Protein 6YP4 (pdb70)

InterPro domains:
  IPR023577 CYTH domain [PF01928] (2-189)
  IPR023577 CYTH domain [PS51707] (1-203)
  IPR023577 CYTH domain [SM01118] (1-203)
  IPR033469 CYTH-like domain superfamily [SSF55154] (1-190)

Solvent-accessible surface area: 10369 Å² total; per-residue (Å²): 143,53,34,25,0,20,0,49,2,52,30,91,74,4,33,101,106,0,34,75,25,0,67,105,72,92,82,84,68,69,60,2,72,2,35,6,3,5,4,86,90,18,59,1,48,82,57,137,6,12,2,28,1,18,12,33,53,97,48,74,71,1,16,0,0,3,53,10,110,81,138,59,74,121,0,12,6,58,6,74,63,14,78,74,111,31,73,29,113,57,0,71,85,0,37,76,83,23,58,123,1,3,72,55,8,85,190,17,111,0,1,80,97,0,22,103,106,37,64,11,52,79,92,0,45,52,4,61,49,43,31,31,17,106,1,51,32,14,9,6,126,23,65,126,42,27,58,0,48,2,0,47,0,42,13,89,80,23,47,9,22,10,0,11,2,84,11,127,84,25,122,104,2,20,43,64,0,23,36,27,0,134,135,99,54,7,73,34,72,82,7,70,36,34,26,51,45,17,32,126,71,38,130,56,35,113,46,78,87,218

Nearest PDB structures (foldseek):
  6yp4-assembly1_A-2  TM=1.005E+00  e=1.993E-42  Hippeastrum hybrid cultivar
  3v85-assembly1_A  TM=9.546E-01  e=6.186E-26  Arabidopsis thaliana
  5a66-assembly2_B  TM=9.479E-01  e=6.925E-26  Arabidopsis thaliana
  5a68-assembly1_A  TM=9.540E-01  e=1.176E-23  Arabidopsis thaliana
  8h92-assembly1_A  TM=9.508E-01  e=3.511E-21  Ziziphus jujuba

Sequence (210 aa):
MEEIEEIKLRLPSPSAHQLLSDALSPFHLKTHLQHNLFFDTAAGDLASVFSALRIRFYDANAKCVLSLKSRPKLSEGVSHVEEEDEEEEIDPQIGQEVTANPSKMGSLLEKSRIIWRRVVDEIGVADDGGEFVCLGGFRRNVRAVYRWVEGLILEELDETEYGFGTSYEIECETTEPERVKGLLEGFLKEKGIPYEYSGASKFAVFRSGKLLPLEHH

Structure (mmCIF, N/CA/C/O backbone):
data_6YP4
#
_entry.id   6YP4
#
_cell.length_a   59.808
_cell.length_b   59.808
_cell.length_c   146.982
_cell.angle_alpha   90.000
_cell.angle_beta   90.000
_cell.angle_gamma   90.000
#
_symmetry.space_group_name_H-M   'P 41 21 2'
#
loop_
_entity.id
_entity.type
_entity.pdbx_description
1 polymer 'Adenylate cyclase'
2 non-polymer 'PHOSPHOMETHYLPHOSPHONIC ACID GUANYLATE ESTER'
3 non-polymer 'MAGNESIUM ION'
4 non-polymer 'CHLORIDE ION'
5 non-polymer 1,2-ETHANEDIOL
6 water water
#
loop_
_atom_site.group_PDB
_atom_site.id
_atom_site.type_symbol
_atom_site.label_atom_id
_atom_site.label_alt_id
_atom_site.label_comp_id
_atom_site.label_asym_id
_atom_site.label_entity_id
_atom_site.label_seq_id
_atom_site.pdbx_PDB_ins_code
_atom_site.Cartn_x
_atom_site.Cartn_y
_atom_site.Cartn_z
_atom_site.occupancy
_atom_site.B_iso_or_equiv
_atom_site.auth_seq_id
_atom_site.auth_comp_id
_atom_site.auth_asym_id
_atom_site.auth_atom_id
_atom_site.pdbx_PDB_model_num
ATOM 1 N N . MET A 1 1 ? -6.85153 -10.14066 -31.81653 1.000 59.50253 1 MET A N 1
ATOM 2 C CA . MET A 1 1 ? -6.10003 -9.82457 -30.60582 1.000 61.70786 1 MET A CA 1
ATOM 3 C C . MET A 1 1 ? -5.38685 -8.49167 -30.77223 1.000 60.31047 1 MET A C 1
ATOM 4 O O . MET A 1 1 ? -4.67572 -8.28192 -31.75455 1.000 68.63937 1 MET A O 1
ATOM 9 N N A GLU A 1 2 ? -5.61512 -7.58224 -29.82298 0.506 48.85034 2 GLU A N 1
ATOM 10 N N B GLU A 1 2 ? -5.54422 -7.60292 -29.79640 0.494 49.26332 2 GLU A N 1
ATOM 11 C CA A GLU A 1 2 ? -5.03773 -6.24316 -29.84002 0.506 40.72462 2 GLU A CA 1
ATOM 12 C CA B GLU A 1 2 ? -5.01815 -6.24705 -29.87890 0.494 40.68956 2 GLU A CA 1
ATOM 13 C C A GLU A 1 2 ? -3.85115 -6.20687 -28.88171 0.506 45.51162 2 GLU A C 1
ATOM 14 C C B GLU A 1 2 ? -3.87965 -6.09317 -28.87794 0.494 45.24387 2 GLU A C 1
ATOM 15 O O A GLU A 1 2 ? -3.99926 -6.52386 -27.69636 0.506 46.87221 2 GLU A O 1
ATOM 16 O O B GLU A 1 2 ? -4.09018 -6.21897 -27.66667 0.494 46.54399 2 GLU A O 1
ATOM 27 N N . ILE A 1 3 ? -2.68077 -5.82619 -29.39188 1.000 47.32830 3 ILE A N 1
ATOM 28 C CA . ILE A 1 3 ? -1.44473 -5.80395 -28.61731 1.000 46.39237 3 ILE A CA 1
ATOM 29 C C . ILE A 1 3 ? -0.93486 -4.37159 -28.52270 1.000 49.31184 3 ILE A C 1
ATOM 30 O O . ILE A 1 3 ? -0.73982 -3.70453 -29.54743 1.000 38.11172 3 ILE A O 1
ATOM 35 N N . GLU A 1 4 ? -0.70453 -3.90453 -27.29166 1.000 39.76662 4 GLU A N 1
ATOM 36 C CA A GLU A 1 4 ? -0.22443 -2.55485 -27.03486 0.480 41.82784 4 GLU A CA 1
ATOM 37 C CA B GLU A 1 4 ? -0.19343 -2.56141 -27.06045 0.520 41.72179 4 GLU A CA 1
ATOM 38 C C . GLU A 1 4 ? 0.88678 -2.59081 -25.98808 1.000 48.60334 4 GLU A C 1
ATOM 39 O O . GLU A 1 4 ? 0.87658 -3.42604 -25.07301 1.000 37.13356 4 GLU A O 1
ATOM 50 N N . ILE A 1 5 ? 1.83786 -1.68555 -26.13098 1.000 44.40706 5 ILE A N 1
ATOM 51 C CA . ILE A 1 5 ? 2.79163 -1.36752 -25.07638 1.000 42.89746 5 ILE A CA 1
ATOM 52 C C . ILE A 1 5 ? 2.14464 -0.27844 -24.23208 1.000 37.66298 5 ILE A C 1
ATOM 53 O O . ILE A 1 5 ? 1.49265 0.61884 -24.77423 1.000 30.99367 5 ILE A O 1
ATOM 58 N N . LYS A 1 6 ? 2.27340 -0.35652 -22.90494 1.000 34.45440 6 LYS A N 1
ATOM 59 C CA . LYS A 1 6 ? 1.62296 0.62070 -22.03242 1.000 34.27728 6 LYS A CA 1
ATOM 60 C C . LYS A 1 6 ? 2.56551 0.97859 -20.89053 1.000 33.51475 6 LYS A C 1
ATOM 61 O O . LYS A 1 6 ? 2.83480 0.14491 -20.01843 1.000 37.30635 6 LYS A O 1
ATOM 67 N N . LEU A 1 7 ? 3.06110 2.21415 -20.89901 1.000 32.77335 7 LEU A N 1
ATOM 68 C CA . LEU A 1 7 ? 3.97509 2.72722 -19.88309 1.000 38.32000 7 LEU A CA 1
ATOM 69 C C . LEU A 1 7 ? 3.31676 3.88851 -19.14981 1.000 39.25197 7 LEU A C 1
ATOM 70 O O . LEU A 1 7 ? 2.61400 4.69480 -19.76019 1.000 32.72826 7 LEU A O 1
ATOM 75 N N . ARG A 1 8 ? 3.54458 3.98894 -17.84497 1.000 35.92777 8 ARG A N 1
ATOM 76 C CA . ARG A 1 8 ? 2.94468 5.05581 -17.05320 1.000 32.81658 8 ARG A CA 1
ATOM 77 C C . ARG A 1 8 ? 3.99826 6.10782 -16.71898 1.000 31.29669 8 ARG A C 1
ATOM 78 O O . ARG A 1 8 ? 5.11305 5.76475 -16.32440 1.000 37.32123 8 ARG A O 1
ATOM 86 N N . LEU A 1 9 ? 3.64229 7.40751 -16.88935 1.000 33.87883 9 LEU A N 1
ATOM 87 C CA . LEU A 1 9 ? 4.51662 8.47601 -16.41552 1.000 39.36669 9 LEU A CA 1
ATOM 88 C C . LEU A 1 9 ? 4.11139 8.91458 -15.00240 1.000 34.16640 9 LEU A C 1
ATOM 89 O O . LEU A 1 9 ? 2.91380 8.97268 -14.68633 1.000 37.42873 9 LEU A O 1
ATOM 94 N N . PRO A 1 10 ? 5.08474 9.28136 -14.15735 1.000 30.93599 10 PRO A N 1
ATOM 95 C CA . PRO A 1 10 ? 4.76715 9.57251 -12.73760 1.000 31.30557 10 PRO A CA 1
ATOM 96 C C . PRO A 1 10 ? 4.12622 10.92623 -12.45770 1.000 32.74575 10 PRO A C 1
ATOM 97 O O . PRO A 1 10 ? 3.55616 11.09488 -11.37128 1.000 33.45353 10 PRO A O 1
ATOM 101 N N . SER A 1 11 ? 4.22249 11.91746 -13.33313 1.000 27.80933 11 SER A N 1
ATOM 102 C CA . SER A 1 11 ? 4.03975 13.27995 -12.85852 1.000 27.44189 11 SER A CA 1
ATOM 103 C C . SER A 1 11 ? 3.68514 14.17924 -14.02058 1.000 31.19780 11 SER A C 1
ATOM 104 O O . SER A 1 11 ? 3.97151 13.84520 -15.18092 1.000 30.61692 11 SER A O 1
ATOM 107 N N . PRO A 1 12 ? 3.09554 15.34374 -13.75002 1.000 33.62016 12 PRO A N 1
ATOM 108 C CA . PRO A 1 12 ? 2.93572 16.36923 -14.79403 1.000 33.28745 12 PRO A CA 1
ATOM 109 C C . PRO A 1 12 ? 4.23666 16.76083 -15.47087 1.000 31.49103 12 PRO A C 1
ATOM 110 O O . PRO A 1 12 ? 4.26493 16.95170 -16.68997 1.000 29.52464 12 PRO A O 1
ATOM 114 N N . SER A 1 13 ? 5.31441 16.91149 -14.70855 1.000 29.53135 13 SER A N 1
ATOM 115 C CA . SER A 1 13 ? 6.57031 17.34920 -15.30184 1.000 28.34576 13 SER A CA 1
ATOM 116 C C . SER A 1 13 ? 7.09731 16.31373 -16.28051 1.000 33.96059 13 SER A C 1
ATOM 117 O O . SER A 1 13 ? 7.58730 16.66908 -17.36318 1.000 30.34032 13 SER A O 1
ATOM 120 N N . ALA A 1 14 ? 6.96259 15.02312 -15.95736 1.000 32.37621 14 ALA A N 1
ATOM 121 C CA . ALA A 1 14 ? 7.40242 14.01837 -16.92360 1.000 32.43187 14 ALA A CA 1
ATOM 122 C C . ALA A 1 14 ? 6.55799 14.08539 -18.18389 1.000 36.09133 14 ALA A C 1
ATOM 123 O O . ALA A 1 14 ? 7.09017 13.99486 -19.29321 1.000 35.58782 14 ALA A O 1
ATOM 125 N N . HIS A 1 15 ? 5.24132 14.27691 -18.03192 1.000 34.27937 15 HIS A N 1
ATOM 126 C CA . HIS A 1 15 ? 4.35393 14.38121 -19.19059 1.000 32.76549 15 HIS A CA 1
ATOM 127 C C . HIS A 1 15 ? 4.70843 15.59099 -20.05146 1.000 30.71761 15 HIS A C 1
ATOM 128 O O . HIS A 1 15 ? 4.73396 15.50463 -21.28901 1.000 31.29939 15 HIS A O 1
ATOM 135 N N . GLN A 1 16 ? 4.96739 16.73053 -19.40893 1.000 25.68899 16 GLN A N 1
ATOM 136 C CA . GLN A 1 16 ? 5.41130 17.92503 -20.11771 1.000 30.21127 16 GLN A CA 1
ATOM 137 C C . GLN A 1 16 ? 6.66791 17.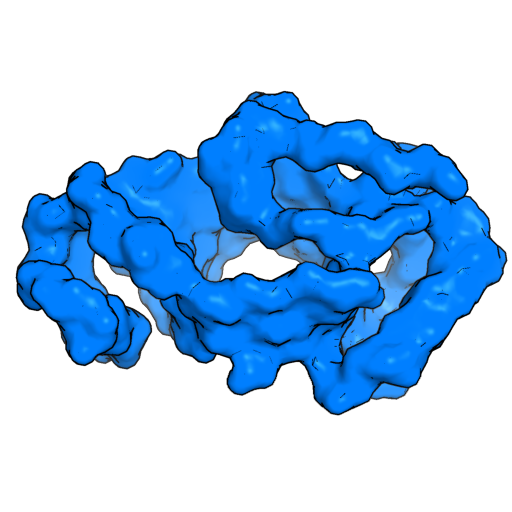65457 -20.93808 1.000 33.51695 16 GLN A C 1
ATOM 138 O O . GLN A 1 16 ? 6.70527 17.92977 -22.14277 1.000 31.50073 16 GLN A O 1
ATOM 144 N N . LEU A 1 17 ? 7.71957 17.12383 -20.30327 1.000 28.50348 17 LEU A N 1
ATOM 145 C CA . LEU A 1 17 ? 8.98532 16.97764 -21.01911 1.000 29.18742 17 LEU A CA 1
ATOM 146 C C . LEU A 1 17 ? 8.88823 15.91833 -22.12617 1.000 34.12358 17 LEU A C 1
ATOM 147 O O . LEU A 1 17 ? 9.46556 16.08999 -23.20538 1.000 33.28904 17 LEU A O 1
ATOM 152 N N . LEU A 1 18 ? 8.12463 14.83761 -21.91714 1.000 29.60928 18 LEU A N 1
ATOM 153 C CA . LEU A 1 18 ? 7.92916 13.89123 -23.02461 1.000 30.37827 18 LEU A CA 1
ATOM 154 C C . LEU A 1 18 ? 7.13182 14.52242 -24.16374 1.000 30.33196 18 LEU A C 1
ATOM 155 O O . LEU A 1 18 ? 7.42858 14.28968 -25.35052 1.000 29.18982 18 LEU A O 1
ATOM 160 N N . SER A 1 19 ? 6.11286 15.31677 -23.81822 1.000 27.47460 19 SER A N 1
ATOM 161 C CA . SER A 1 19 ? 5.31884 16.01059 -24.82432 1.000 28.03336 19 SER A CA 1
ATOM 162 C C . SER A 1 19 ? 6.20511 16.88329 -25.70906 1.000 30.41253 19 SER A C 1
ATOM 163 O O . SER A 1 19 ? 6.08298 16.86652 -26.94401 1.000 27.41356 19 SER A O 1
ATOM 166 N N . ASP A 1 20 ? 7.13138 17.62731 -25.08642 1.000 28.47106 20 ASP A N 1
ATOM 167 C CA . ASP A 1 20 ? 8.08927 18.45063 -25.82205 1.000 31.13351 20 ASP A CA 1
ATOM 168 C C . ASP A 1 20 ? 9.01822 17.59713 -26.66620 1.000 40.02769 20 ASP A C 1
ATOM 169 O O . ASP A 1 20 ? 9.34999 17.96979 -27.79689 1.000 32.46497 20 ASP A O 1
ATOM 174 N N . ALA A 1 21 ? 9.47849 16.46144 -26.12011 1.000 32.47249 21 ALA A N 1
ATOM 175 C CA . ALA A 1 21 ? 10.39487 15.60012 -26.86778 1.000 35.47580 21 ALA A CA 1
ATOM 176 C C . ALA A 1 21 ? 9.75428 15.02904 -28.12658 1.000 29.81368 21 ALA A C 1
ATOM 177 O O . ALA A 1 21 ? 10.45398 14.80412 -29.11966 1.000 34.30337 21 ALA A O 1
ATOM 179 N N . LEU A 1 22 ? 8.43608 14.80197 -28.11991 1.000 31.88692 22 LEU A N 1
ATOM 180 C CA . LEU A 1 22 ? 7.74800 14.19644 -29.25568 1.000 36.01501 22 LEU A CA 1
ATOM 181 C C . LEU A 1 22 ? 7.10220 15.20537 -30.19449 1.000 37.05611 22 LEU A C 1
ATOM 182 O O . LEU A 1 22 ? 6.59805 14.79733 -31.25184 1.000 27.68178 22 LEU A O 1
ATOM 187 N N . SER A 1 23 ? 7.11522 16.50600 -29.85147 1.000 34.24279 23 SER A N 1
ATOM 188 C CA . SER A 1 23 ? 6.43666 17.54537 -30.63203 1.000 30.40364 23 SER A CA 1
ATOM 189 C C . SER A 1 23 ? 6.81785 17.56220 -32.11586 1.000 30.20855 23 SER A C 1
ATOM 190 O O . SER A 1 23 ? 5.97293 17.93486 -32.93970 1.000 33.65666 23 SER A O 1
ATOM 193 N N . PRO A 1 24 ? 8.05013 17.21044 -32.51607 1.000 27.02228 24 PRO A N 1
ATOM 194 C CA . PRO A 1 24 ? 8.31978 17.09019 -33.96118 1.000 27.64947 24 PRO A CA 1
ATOM 195 C C . PRO A 1 24 ? 7.52845 15.99587 -34.64397 1.000 41.40960 24 PRO A C 1
ATOM 196 O O . PRO A 1 24 ? 7.51257 15.95894 -35.88610 1.000 39.40604 24 PRO A O 1
ATOM 200 N N . PHE A 1 25 ? 6.85266 15.12205 -33.89667 1.000 28.64570 25 PHE A N 1
ATOM 201 C CA . PHE A 1 25 ? 6.12749 14.00870 -34.49634 1.000 33.79377 25 PHE A CA 1
ATOM 202 C C . PHE A 1 25 ? 4.62078 14.14331 -34.35361 1.000 35.01313 25 PHE A C 1
ATOM 203 O O . PHE A 1 25 ? 3.88436 13.21254 -34.70832 1.000 31.51426 25 PHE A O 1
ATOM 211 N N . HIS A 1 26 ? 4.14659 15.30032 -33.90677 1.000 32.33513 26 HIS A N 1
ATOM 212 C CA . HIS A 1 26 ? 2.75715 15.44969 -33.51542 1.000 29.73220 26 HIS A CA 1
ATOM 213 C C . HIS A 1 26 ? 1.82632 15.36651 -34.72034 1.000 30.87054 26 HIS A C 1
ATOM 214 O O . HIS A 1 26 ? 2.01930 16.06443 -35.72456 1.000 28.56948 26 HIS A O 1
ATOM 221 N N . LEU A 1 27 ? 0.79682 14.53589 -34.59776 1.000 25.48108 27 LEU A N 1
ATOM 222 C CA . LEU A 1 27 ? -0.23846 14.37821 -35.60977 1.000 26.89196 27 LEU A CA 1
ATOM 223 C C . LEU A 1 27 ? -1.55827 15.02509 -35.22324 1.000 27.06164 27 LEU A C 1
ATOM 224 O O . LEU A 1 27 ? -2.17562 15.68837 -36.05331 1.000 29.10859 27 LEU A O 1
ATOM 229 N N . LYS A 1 28 ? -2.02570 14.85422 -33.98392 1.000 22.88879 28 LYS A N 1
ATOM 230 C CA . LYS A 1 28 ? -3.30391 15.42666 -33.58606 1.000 17.49326 28 LYS A CA 1
ATOM 231 C C . LYS A 1 28 ? -3.44175 15.30995 -32.07053 1.000 17.70326 28 LYS A C 1
ATOM 232 O O . LYS A 1 28 ? -2.77835 14.48799 -31.43783 1.000 19.21507 28 LYS A O 1
ATOM 238 N N . THR A 1 29 ? -4.32528 16.13066 -31.50598 1.000 15.78063 29 THR A N 1
ATOM 239 C CA . THR A 1 29 ? -4.69955 16.03898 -30.09165 1.000 18.03090 29 THR A CA 1
ATOM 240 C C . THR A 1 29 ? -6.20994 16.21441 -30.00071 1.000 21.51363 29 THR A C 1
ATOM 241 O O . THR A 1 29 ? -6.75152 17.15632 -30.58457 1.000 25.05603 29 THR A O 1
ATOM 245 N N . HIS A 1 30 ? -6.88445 15.30992 -29.27883 1.000 21.27804 30 HIS A N 1
ATOM 246 C CA . HIS A 1 30 ? -8.32923 15.35735 -29.12937 1.000 24.03080 30 HIS A CA 1
ATOM 247 C C . HIS A 1 30 ? -8.75245 15.01765 -27.70282 1.000 16.13314 30 HIS A C 1
ATOM 248 O O . HIS A 1 30 ? -8.06101 14.29735 -26.98068 1.000 23.91522 30 HIS A O 1
ATOM 255 N N . LEU A 1 31 ? -9.94086 15.50770 -27.35824 1.000 24.18659 31 LEU A N 1
ATOM 256 C CA . LEU A 1 31 ? -10.60387 15.28187 -26.07937 1.000 32.13054 31 LEU A CA 1
ATOM 257 C C . LEU A 1 31 ? -11.58392 14.11697 -26.20038 1.000 27.90351 31 LEU A C 1
ATOM 258 O O . LEU A 1 31 ? -12.37474 14.06506 -27.14489 1.000 22.58793 31 LEU A O 1
ATOM 263 N N . GLN A 1 32 ? -11.51199 13.17302 -25.26260 1.000 24.61112 32 GLN A N 1
ATOM 264 C CA . GLN A 1 32 ? -12.40465 12.01696 -25.21373 1.000 17.96515 32 GLN A CA 1
ATOM 265 C C . GLN A 1 32 ? -13.17583 12.02016 -23.90214 1.000 27.20306 32 GLN A C 1
ATOM 266 O O . GLN A 1 32 ? -12.60184 12.29849 -22.84228 1.000 29.25794 32 GLN A O 1
ATOM 272 N N . HIS A 1 33 ? -14.47260 11.70861 -23.96659 1.000 21.03757 33 HIS A N 1
ATOM 273 C CA . HIS A 1 33 ? -15.24416 11.31835 -22.78357 1.000 22.82799 33 HIS A CA 1
ATOM 274 C C . HIS A 1 33 ? -15.68004 9.87132 -22.95365 1.000 27.45749 33 HIS A C 1
ATOM 275 O O . HIS A 1 33 ? -16.36555 9.53380 -23.92800 1.000 26.49121 33 HIS A O 1
ATOM 282 N N . ASN A 1 34 ? -15.25553 9.01332 -22.02466 1.000 18.45493 34 ASN A N 1
ATOM 283 C CA . ASN A 1 34 ? -15.52368 7.58404 -22.07089 1.000 20.84718 34 ASN A CA 1
ATOM 284 C C . ASN A 1 34 ? -16.65030 7.24961 -21.09926 1.000 33.24407 34 ASN A C 1
ATOM 285 O O . ASN A 1 34 ? -16.53021 7.52425 -19.90245 1.000 25.98612 34 ASN A O 1
ATOM 290 N N . LEU A 1 35 ? -17.73071 6.64834 -21.59511 1.000 27.24167 35 LEU A N 1
ATOM 291 C CA . LEU A 1 35 ? -18.80585 6.17528 -20.72930 1.000 31.02997 35 LEU A CA 1
ATOM 292 C C . LEU A 1 35 ? -18.97867 4.66478 -20.85352 1.000 32.52792 35 LEU A C 1
ATOM 293 O O . LEU A 1 35 ? -18.73983 4.08224 -21.91555 1.000 24.22775 35 LEU A O 1
ATOM 298 N N . PHE A 1 36 ? -19.41479 4.02816 -19.76256 1.000 27.00628 36 PHE A N 1
ATOM 299 C CA . PHE A 1 36 ? -19.46748 2.57227 -19.68540 1.000 23.78796 36 PHE A CA 1
ATOM 300 C C . PHE A 1 36 ? -20.83602 2.09042 -19.21394 1.000 36.23850 36 PHE A C 1
ATOM 301 O O . PHE A 1 36 ? -21.55689 2.79356 -18.49325 1.000 36.27573 36 PHE A O 1
ATOM 309 N N . PHE A 1 37 ? -21.17590 0.86553 -19.62421 1.000 26.07136 37 PHE A N 1
ATOM 310 C CA . PHE A 1 37 ? -22.51474 0.30904 -19.46416 1.000 29.42904 37 PHE A CA 1
ATOM 311 C C . PHE A 1 37 ? -22.42736 -1.17340 -19.13688 1.000 38.58775 37 PHE A C 1
ATOM 312 O O . PHE A 1 37 ? -21.47540 -1.85179 -19.53338 1.000 44.30932 37 PHE A O 1
ATOM 320 N N . ASP A 1 38 ? -23.43278 -1.67072 -18.41096 1.000 40.45054 38 ASP A N 1
ATOM 321 C CA . ASP A 1 38 ? -23.50656 -3.06529 -17.98799 1.000 32.83618 38 ASP A CA 1
ATOM 322 C C . ASP A 1 38 ? -24.92556 -3.30678 -17.48895 1.000 39.08637 38 ASP A C 1
ATOM 323 O O . ASP A 1 38 ? -25.71575 -2.36999 -17.34689 1.000 39.84736 38 ASP A O 1
ATOM 328 N N . THR A 1 39 ? -25.25000 -4.57493 -17.24073 1.000 42.78765 39 THR A N 1
ATOM 329 C CA . THR A 1 39 ? -26.49714 -4.88885 -16.55797 1.000 42.39376 39 THR A CA 1
ATOM 330 C C . THR A 1 39 ? -26.42387 -4.43894 -15.10264 1.000 52.26616 39 THR A C 1
ATOM 331 O O . THR A 1 39 ? -25.34391 -4.22820 -14.53795 1.000 47.50137 39 THR A O 1
ATOM 335 N N . ALA A 1 40 ? -27.59986 -4.30612 -14.48975 1.000 54.70046 40 ALA A N 1
ATOM 336 C CA . ALA A 1 40 ? -27.65310 -3.97444 -13.07299 1.000 55.47620 40 ALA A CA 1
ATOM 337 C C . ALA A 1 40 ? -26.90421 -5.00977 -12.24072 1.000 52.67895 40 ALA A C 1
ATOM 338 O O . ALA A 1 40 ? -26.20089 -4.65845 -11.28659 1.000 54.00620 40 ALA A O 1
ATOM 340 N N . ALA A 1 41 ? -27.01232 -6.28729 -12.61356 1.000 56.28937 41 ALA A N 1
ATOM 341 C CA . ALA A 1 41 ? -26.33394 -7.38072 -11.92471 1.000 52.88960 41 ALA A CA 1
ATOM 342 C C . ALA A 1 41 ? -24.87384 -7.54297 -12.33228 1.000 52.58414 41 ALA A C 1
ATOM 343 O O . ALA A 1 41 ? -24.19222 -8.42195 -11.79339 1.000 46.20565 41 ALA A O 1
ATOM 345 N N . GLY A 1 42 ? -24.38414 -6.74029 -13.27204 1.000 60.22129 42 GLY A N 1
ATOM 346 C CA . GLY A 1 42 ? -22.98712 -6.80651 -13.67276 1.000 55.23079 42 GLY A CA 1
ATOM 347 C C . GLY A 1 42 ? -22.61097 -8.03575 -14.47501 1.000 52.17173 42 GLY A C 1
ATOM 348 O O . GLY A 1 42 ? -21.53729 -8.60755 -14.25063 1.000 52.46744 42 GLY A O 1
ATOM 349 N N . ASP A 1 43 ? -23.45691 -8.44608 -15.42613 1.000 48.31720 43 ASP A N 1
ATOM 350 C CA . ASP A 1 43 ? -23.18118 -9.67607 -16.16102 1.000 49.85800 43 ASP A CA 1
ATOM 351 C C . ASP A 1 43 ? -21.91963 -9.55650 -17.01294 1.000 55.04010 43 ASP A C 1
ATOM 352 O O . ASP A 1 43 ? -21.13913 -10.51088 -17.09899 1.000 64.30474 43 ASP A O 1
ATOM 357 N N . LEU A 1 44 ? -21.69037 -8.39883 -17.64625 1.000 56.00724 44 LEU A N 1
ATOM 358 C CA . LEU A 1 44 ? -20.47277 -8.24581 -18.44479 1.000 50.63997 44 LEU A CA 1
ATOM 359 C C . LEU A 1 44 ? -19.22970 -8.23569 -17.56397 1.000 50.46853 44 LEU A C 1
ATOM 360 O O . LEU A 1 44 ? -18.22226 -8.87268 -17.89922 1.000 51.54106 44 LEU A O 1
ATOM 365 N N . ALA A 1 45 ? -19.27828 -7.52077 -16.43488 1.000 50.78461 45 ALA A N 1
ATOM 366 C CA . ALA A 1 45 ? -18.14806 -7.53024 -15.50840 1.000 52.40373 45 ALA A CA 1
ATOM 367 C C . ALA A 1 45 ? -17.80730 -8.94744 -15.06687 1.000 50.65162 45 ALA A C 1
ATOM 368 O O . ALA A 1 45 ? -16.62875 -9.29654 -14.92989 1.000 50.19420 45 ALA A O 1
ATOM 370 N N . SER A 1 46 ? -18.82930 -9.78529 -14.86736 1.000 55.75101 46 SER A N 1
ATOM 371 C CA . SER A 1 46 ? -18.62490 -11.16360 -14.42606 1.000 59.26132 46 SER A CA 1
ATOM 372 C C . SER A 1 46 ? -17.89472 -12.01456 -15.45539 1.000 61.5868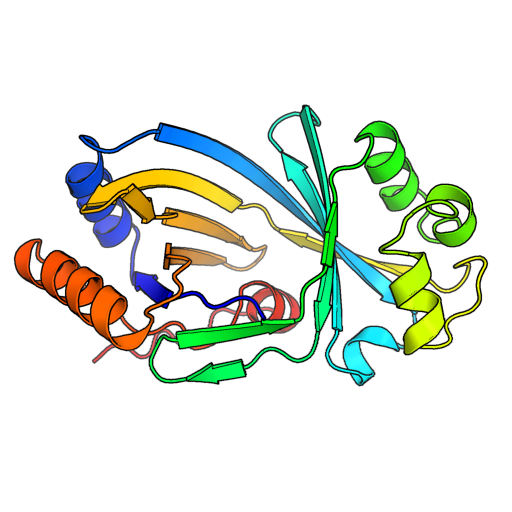7 46 SER A C 1
ATOM 373 O O . SER A 1 46 ? -17.26323 -13.00575 -15.07980 1.000 53.41044 46 SER A O 1
ATOM 376 N N . VAL A 1 47 ? -17.97188 -11.66785 -16.73529 1.000 63.97440 47 VAL A N 1
ATOM 377 C CA . VAL A 1 47 ? -17.23525 -12.38135 -17.76745 1.000 62.95132 47 VAL A CA 1
ATOM 378 C C . VAL A 1 47 ? -16.06217 -11.54783 -18.28435 1.000 60.75199 47 VAL A C 1
ATOM 379 O O . VAL A 1 47 ? -15.54564 -11.81020 -19.37407 1.000 70.14909 47 VAL A O 1
ATOM 383 N N . PHE A 1 48 ? -15.65252 -10.52877 -17.52052 1.000 49.60886 48 PHE A N 1
ATOM 384 C CA . PHE A 1 48 ? -14.41099 -9.78899 -17.76681 1.000 44.14650 48 PHE A CA 1
ATOM 385 C C . PHE A 1 48 ? -14.49991 -8.93029 -19.02847 1.000 44.67569 48 PHE A C 1
ATOM 386 O O . PHE A 1 48 ? -13.54587 -8.82927 -19.80021 1.000 51.66272 48 PHE A O 1
ATOM 394 N N . SER A 1 49 ? -15.64555 -8.28378 -19.21809 1.000 41.45501 49 SER A N 1
ATOM 395 C CA . SER A 1 49 ? -15.94213 -7.53882 -20.42955 1.000 39.09122 49 SER A CA 1
ATOM 396 C C . SER A 1 49 ? -16.33978 -6.11775 -20.06965 1.000 41.75484 49 SER A C 1
ATOM 397 O O . SER A 1 49 ? -16.94285 -5.86685 -19.02126 1.000 39.37902 49 SER A O 1
ATOM 400 N N . ALA A 1 50 ? -16.00945 -5.19882 -20.97561 1.000 34.69321 50 ALA A N 1
ATOM 401 C CA . ALA A 1 50 ? -16.21877 -3.77005 -20.80283 1.000 30.40707 50 ALA A CA 1
ATOM 402 C C . ALA A 1 50 ? -16.89051 -3.22459 -22.05672 1.000 33.84926 50 ALA A C 1
ATOM 403 O O . ALA A 1 50 ? -16.37765 -3.41791 -23.16542 1.000 35.66896 50 ALA A O 1
ATOM 405 N N . LEU A 1 51 ? -18.04144 -2.56253 -21.88935 1.000 27.55984 51 LEU A N 1
ATOM 406 C CA . LEU A 1 51 ? -18.77405 -1.94659 -23.00284 1.000 29.52897 51 LEU A CA 1
ATOM 407 C C . LEU A 1 51 ? -18.69881 -0.43073 -22.84203 1.000 36.70057 51 LEU A C 1
ATOM 408 O O . LEU A 1 51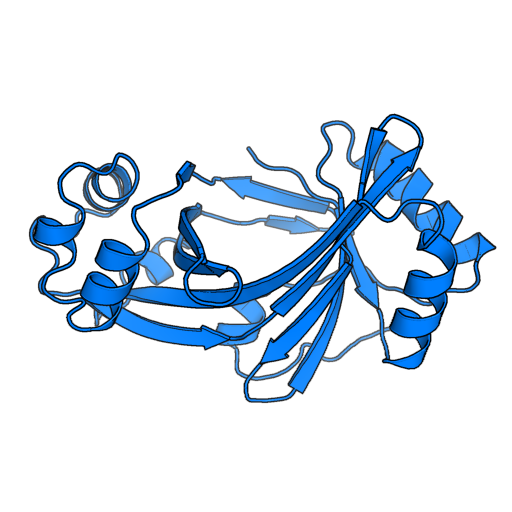 ? -19.23765 0.12792 -21.87293 1.000 34.24605 51 LEU A O 1
ATOM 413 N N . ARG A 1 52 ? -18.03199 0.22918 -23.79405 1.000 25.69630 52 ARG A N 1
ATOM 414 C CA . ARG A 1 52 ? -17.69515 1.64694 -23.73100 1.000 22.57184 52 ARG A CA 1
ATOM 415 C C . ARG A 1 52 ? -18.32365 2.39267 -24.89859 1.000 35.18896 52 ARG A C 1
ATOM 416 O O . ARG A 1 52 ? -18.27429 1.91882 -26.03909 1.000 28.35799 52 ARG A O 1
ATOM 424 N N . ILE A 1 53 ? -18.90742 3.55793 -24.61543 1.000 27.97822 53 ILE A N 1
ATOM 425 C CA . ILE A 1 53 ? -19.25312 4.53520 -25.64516 1.000 27.00459 53 ILE A CA 1
ATOM 426 C C . ILE A 1 53 ? -18.36287 5.75682 -25.43432 1.000 28.72924 53 ILE A C 1
ATOM 427 O O . ILE A 1 53 ? -18.39596 6.38935 -24.37019 1.000 24.56456 53 ILE A O 1
ATOM 432 N N . ARG A 1 54 ? -17.52882 6.06090 -26.42620 1.000 19.14411 54 ARG A N 1
ATOM 433 C CA . ARG A 1 54 ? -16.57715 7.16691 -26.34136 1.000 20.68277 54 ARG A CA 1
ATOM 434 C C . ARG A 1 54 ? -17.02367 8.31291 -27.23606 1.000 26.98490 54 ARG A C 1
ATOM 435 O O . ARG A 1 54 ? -17.29812 8.11190 -28.42760 1.000 23.18301 54 ARG A O 1
ATOM 443 N N . PHE A 1 55 ? -17.05838 9.51644 -26.67036 1.000 23.03300 55 PHE A N 1
ATOM 444 C CA . PHE A 1 55 ? -17.37114 10.73335 -27.40821 1.000 27.93338 55 PHE A CA 1
ATOM 445 C C . PHE A 1 55 ? -16.09944 11.54571 -27.60642 1.000 28.11035 55 PHE A C 1
ATOM 446 O O . PHE A 1 55 ? -15.33364 11.73154 -26.65448 1.000 25.98601 55 PHE A O 1
ATOM 454 N N . TYR A 1 56 ? -15.86547 12.01564 -28.83819 1.000 18.48107 56 TYR A N 1
ATOM 455 C CA . TYR A 1 56 ? -14.71352 12.85533 -29.16221 1.000 19.59568 56 TYR A CA 1
ATOM 456 C C . TYR A 1 56 ? -15.14634 14.31571 -29.23877 1.000 28.96589 56 TYR A C 1
ATOM 457 O O . TYR A 1 56 ? -16.15803 14.63554 -29.87557 1.000 31.99517 56 TYR A O 1
ATOM 466 N N . ASP A 1 57 ? -14.37839 15.18996 -28.58006 1.000 26.73271 57 ASP A N 1
ATOM 467 C CA . ASP A 1 57 ? -14.52785 16.65762 -28.61094 1.000 28.25844 57 ASP A CA 1
ATOM 468 C C . ASP A 1 57 ? -15.98183 17.00584 -28.30482 1.000 30.08607 57 ASP A C 1
ATOM 469 O O . ASP A 1 57 ? -16.53406 16.51175 -27.31114 1.000 29.67317 57 ASP A O 1
ATOM 474 N N . ALA A 1 58 ? -16.63588 17.82646 -29.11866 1.000 28.07709 58 ALA A N 1
ATOM 475 C CA . ALA A 1 58 ? -17.97932 18.29560 -28.82319 1.000 27.69489 58 ALA A CA 1
ATOM 476 C C . ALA A 1 58 ? -18.98950 17.45356 -29.60162 1.000 31.37175 58 ALA A C 1
ATOM 477 O O . ALA A 1 58 ? -19.65655 17.91136 -30.52737 1.000 32.85536 58 ALA A O 1
ATOM 479 N N . ASN A 1 59 ? -19.09836 16.19373 -29.18464 1.000 25.31315 59 ASN A N 1
ATOM 480 C CA . ASN A 1 59 ? -19.99709 15.23523 -29.83307 1.000 29.53893 59 ASN A CA 1
ATOM 481 C C . ASN A 1 59 ? -19.71131 15.12882 -31.32686 1.000 32.46800 59 ASN A C 1
ATOM 482 O O . ASN A 1 59 ? -20.62378 14.97627 -32.13557 1.000 41.59552 59 ASN A O 1
ATOM 487 N N . ALA A 1 60 ? -18.43049 15.22607 -31.69114 1.000 27.33740 60 ALA A N 1
ATOM 488 C CA . ALA A 1 60 ? -18.01874 15.23281 -33.09075 1.000 32.43307 60 ALA A CA 1
ATOM 489 C C . ALA A 1 60 ? -17.95681 13.82777 -33.68477 1.000 35.58769 60 ALA A C 1
ATOM 490 O O . ALA A 1 60 ? -18.27403 13.63361 -34.86477 1.000 31.26727 60 ALA A O 1
ATOM 492 N N . LYS A 1 61 ? -17.53320 12.84879 -32.88419 1.000 29.74580 61 LYS A N 1
ATOM 493 C CA . LYS A 1 61 ? -17.32459 11.46761 -33.29927 1.000 23.59059 61 LYS A CA 1
ATOM 494 C C . LYS A 1 61 ? -17.65730 10.56271 -32.11009 1.000 29.89621 61 LYS A C 1
ATOM 495 O O . LYS A 1 61 ? -17.50930 10.96957 -30.95534 1.000 24.87321 61 LYS A O 1
ATOM 501 N N . CYS A 1 62 ? -18.15386 9.35492 -32.39414 1.000 27.27251 62 CYS A N 1
ATOM 502 C CA . CYS A 1 62 ? -18.58933 8.41370 -31.36038 1.000 29.67383 62 CYS A CA 1
ATOM 503 C C . CYS A 1 62 ? -18.14540 7.00697 -31.73046 1.000 30.80951 62 CYS A C 1
ATOM 504 O O . CYS A 1 62 ? -18.32999 6.57511 -32.87668 1.000 28.52394 62 CYS A O 1
ATOM 507 N N . VAL A 1 63 ? -17.58154 6.28065 -30.76785 1.000 22.21236 63 VAL A N 1
ATOM 508 C CA . VAL A 1 63 ? -17.08467 4.92760 -31.00449 1.000 25.54528 63 VAL A CA 1
ATOM 509 C C . VAL A 1 63 ? -17.64355 3.98640 -29.94276 1.000 28.82945 63 VAL A C 1
ATOM 510 O O . VAL A 1 63 ? -17.50989 4.24909 -28.73893 1.000 25.96453 63 VAL A O 1
ATOM 514 N N . LEU A 1 64 ? -18.24091 2.87840 -30.38534 1.000 25.39122 64 LEU A N 1
ATOM 515 C CA . LEU A 1 64 ? -18.75176 1.83438 -29.49687 1.000 35.56296 64 LEU A CA 1
ATOM 516 C C . LEU A 1 64 ? -17.77893 0.66732 -29.46844 1.000 36.14282 64 LEU A C 1
ATOM 517 O O . LEU A 1 64 ? -17.25583 0.27526 -30.51330 1.000 29.58067 64 LEU A O 1
ATOM 522 N N . SER A 1 65 ? -17.52619 0.10964 -28.27761 1.000 23.79749 65 SER A N 1
ATOM 523 C CA . SER A 1 65 ? -16.56432 -0.98733 -28.21135 1.000 23.79603 65 SER A CA 1
ATOM 524 C C . SER A 1 65 ? -16.91755 -1.99602 -27.12802 1.000 37.73758 65 SER A C 1
ATOM 525 O O . SER A 1 65 ? -17.40239 -1.63363 -26.05049 1.000 31.56474 65 SER A O 1
ATOM 528 N N . LEU A 1 66 ? -16.64247 -3.26412 -27.41756 1.000 30.06298 66 LEU A N 1
ATOM 529 C CA . LEU A 1 66 ? -16.67772 -4.32201 -26.41746 1.000 39.19753 66 LEU A CA 1
ATOM 530 C C . LEU A 1 66 ? -15.26423 -4.86457 -26.27076 1.000 32.34035 66 LEU A C 1
ATOM 531 O O . LEU A 1 66 ? -14.65038 -5.26602 -27.26132 1.000 34.71229 66 LEU A O 1
ATOM 536 N N . LYS A 1 67 ? -14.72802 -4.83413 -25.05455 1.000 28.16665 67 LYS A N 1
ATOM 537 C CA . LYS A 1 67 ? -13.38532 -5.33987 -24.78667 1.000 33.21417 67 LYS A CA 1
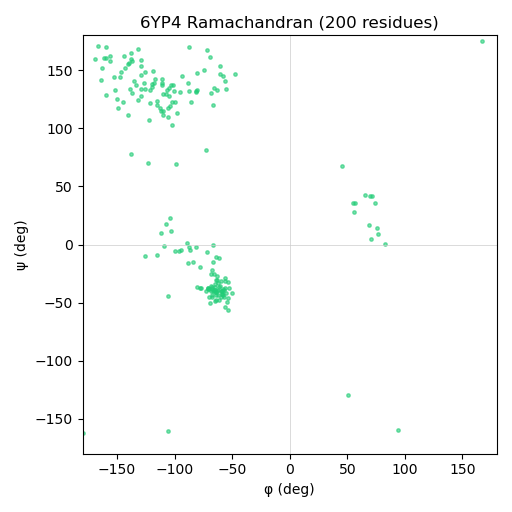ATOM 538 C C . LYS A 1 67 ? -13.45969 -6.44251 -23.73968 1.000 43.46217 67 LYS A C 1
ATOM 539 O O . LYS A 1 67 ? -14.09824 -6.26638 -22.69805 1.000 39.94954 67 LYS A O 1
ATOM 545 N N . SER A 1 68 ? -12.78645 -7.56435 -23.99915 1.000 47.50803 68 SER A N 1
ATOM 546 C CA . SER A 1 68 ? -13.00352 -8.77702 -23.22791 1.000 52.97190 68 SER A CA 1
ATOM 547 C C . SER A 1 68 ? -11.68859 -9.43594 -22.84316 1.000 59.03180 68 SER A C 1
ATOM 548 O O . SER A 1 68 ? -10.74763 -9.49193 -23.64230 1.000 54.10895 68 SER A O 1
ATOM 551 N N . ARG A 1 69 ? -11.65514 -9.95370 -21.60980 1.000 62.88451 69 ARG A N 1
ATOM 552 C CA . ARG A 1 69 ? -10.56181 -10.72227 -21.02478 1.000 57.46026 69 ARG A CA 1
ATOM 553 C C . ARG A 1 69 ? -9.20173 -10.08083 -21.28437 1.000 57.25622 69 ARG A C 1
ATOM 554 O O . ARG A 1 69 ? -8.39011 -10.64001 -22.03601 1.000 69.16341 69 ARG A O 1
ATOM 562 N N . PRO A 1 70 ? -8.91627 -8.91529 -20.69775 1.000 47.23553 70 PRO A N 1
ATOM 563 C CA . PRO A 1 70 ? -7.60035 -8.29674 -20.90552 1.000 47.33033 70 PRO A CA 1
ATOM 564 C C . PRO A 1 70 ? -6.51055 -9.00954 -20.12224 1.000 56.51363 70 PRO A C 1
ATOM 565 O O . PRO A 1 70 ? -6.74764 -9.57897 -19.05377 1.000 64.14369 70 PRO A O 1
ATOM 569 N N . LYS A 1 71 ? -5.29830 -8.96299 -20.67043 1.000 57.20527 71 LYS A N 1
ATOM 570 C CA . LYS A 1 71 ? -4.10106 -9.44301 -19.99408 1.000 66.87986 71 LYS A CA 1
ATOM 571 C C . LYS A 1 71 ? -3.03490 -8.35860 -20.06139 1.000 66.75549 71 LYS A C 1
ATOM 572 O O . LYS A 1 71 ? -2.95930 -7.60491 -21.03893 1.000 65.38140 71 LYS A O 1
ATOM 578 N N . LEU A 1 72 ? -2.22058 -8.27380 -19.01383 1.000 56.63322 72 LEU A N 1
ATOM 579 C CA . LEU A 1 72 ? -1.23150 -7.20729 -18.90286 1.000 43.25701 72 LEU A CA 1
ATOM 580 C C . LEU A 1 72 ? -0.03940 -7.73163 -18.11906 1.000 58.36927 72 LEU A C 1
ATOM 581 O O . LEU A 1 72 ? -0.20645 -8.21978 -16.99629 1.000 65.13638 72 LEU A O 1
ATOM 586 N N . SER A 1 73 ? 1.15501 -7.62795 -18.70528 1.000 52.98269 73 SER A N 1
ATOM 587 C CA . SER A 1 73 ? 2.35899 -8.17512 -18.09185 1.000 55.07833 73 SER A CA 1
ATOM 588 C C . SER A 1 73 ? 3.57541 -7.48527 -18.68376 1.000 55.26864 73 SER A C 1
ATOM 589 O O . SER A 1 73 ? 3.69828 -7.40254 -19.90685 1.000 53.21653 73 SER A O 1
ATOM 592 N N . GLU A 1 74 ? 4.46133 -6.98324 -17.81900 1.000 49.08796 74 GLU A N 1
ATOM 593 C CA . GLU A 1 74 ? 5.76885 -6.47075 -18.24267 1.000 53.07618 74 GLU A CA 1
ATOM 594 C C . GLU A 1 74 ? 5.63475 -5.36356 -19.29408 1.000 53.42810 74 GLU A C 1
ATOM 595 O O . GLU A 1 74 ? 6.44758 -5.24676 -20.21329 1.000 52.52652 74 GLU A O 1
ATOM 601 N N . GLY A 1 75 ? 4.59955 -4.54180 -19.15641 1.000 48.75053 75 GLY A N 1
ATOM 602 C CA . GLY A 1 75 ? 4.34727 -3.45407 -20.07577 1.000 45.81733 75 GLY A CA 1
ATOM 603 C C . GLY A 1 75 ? 3.62019 -3.83277 -21.34933 1.000 44.33498 75 GLY A C 1
ATOM 604 O O . GLY A 1 75 ? 3.35651 -2.95165 -22.18182 1.000 49.21398 75 GLY A O 1
ATOM 605 N N . VAL A 1 76 ? 3.27066 -5.09839 -21.53320 1.000 38.14811 76 VAL A N 1
ATOM 606 C CA . VAL A 1 76 ? 2.65499 -5.56266 -22.76956 1.000 43.42128 76 VAL A CA 1
ATOM 607 C C . VAL A 1 76 ? 1.20371 -5.92052 -22.49330 1.000 44.06191 76 VAL A C 1
ATOM 608 O O . VAL A 1 76 ? 0.90752 -6.65191 -21.54117 1.000 44.99854 76 VAL A O 1
ATOM 612 N N . SER A 1 77 ? 0.30117 -5.39047 -23.31430 1.000 40.67894 77 SER A N 1
ATOM 613 C CA . SER A 1 77 ? -1.12933 -5.63534 -23.19322 1.000 44.75081 77 SER A CA 1
ATOM 614 C C . SER A 1 77 ? -1.62085 -6.49134 -24.35743 1.000 44.71994 77 SER A C 1
ATOM 615 O O . SER A 1 77 ? -1.21001 -6.28598 -25.50095 1.000 45.45428 77 SER A O 1
ATOM 618 N N . HIS A 1 78 ? -2.47396 -7.47301 -24.05239 1.000 47.87950 78 HIS A N 1
ATOM 619 C CA . HIS A 1 78 ? -3.26226 -8.20716 -25.03625 1.000 48.68877 78 HIS A CA 1
ATOM 620 C C . HIS A 1 78 ? -4.72634 -8.11638 -24.62514 1.000 55.62085 78 HIS A C 1
ATOM 621 O O . HIS A 1 78 ? -5.04878 -8.31786 -23.45088 1.000 59.56272 78 HIS A O 1
ATOM 628 N N . VAL A 1 79 ? -5.62102 -7.82318 -25.57024 1.000 44.25680 79 VAL A N 1
ATOM 629 C CA . VAL A 1 79 ? -7.04534 -7.77876 -25.23721 1.000 42.49001 79 VAL A CA 1
ATOM 630 C C . VAL A 1 79 ? -7.86493 -8.10510 -26.48477 1.000 47.38107 79 VAL A C 1
ATOM 631 O O . VAL A 1 79 ? -7.48205 -7.75821 -27.60529 1.000 38.14578 79 VAL A O 1
ATOM 635 N N . GLU A 1 80 ? -8.98332 -8.80750 -26.28290 1.000 44.91827 80 GLU A N 1
ATOM 636 C CA . GLU A 1 80 ? -9.95974 -9.06622 -27.33636 1.000 50.77513 80 GLU A CA 1
ATOM 637 C C . GLU A 1 80 ? -10.92407 -7.89194 -27.40941 1.000 51.84861 80 GLU A C 1
ATOM 638 O O . GLU A 1 80 ? -11.58011 -7.56268 -26.41593 1.000 48.20290 80 GLU A O 1
ATOM 644 N N . GLU A 1 81 ? -11.03110 -7.26697 -28.57736 1.000 44.02173 81 GLU A N 1
ATOM 645 C CA A GLU A 1 81 ? -11.86925 -6.09135 -28.72969 0.486 40.94388 81 GLU A CA 1
ATOM 646 C CA B GLU A 1 81 ? -11.90660 -6.11573 -28.70787 0.514 40.80824 81 GLU A CA 1
ATOM 647 C C . GLU A 1 81 ? -12.62948 -6.15601 -30.04569 1.000 44.69512 81 GLU A C 1
ATOM 648 O O . GLU A 1 81 ? -12.19472 -6.79738 -31.00618 1.000 37.20809 81 GLU A O 1
ATOM 659 N N . ASP A 1 82 ? -13.76653 -5.47816 -30.07793 1.000 40.89001 82 ASP A N 1
ATOM 660 C CA . ASP A 1 82 ? -14.52939 -5.27864 -31.30189 1.000 32.70784 82 ASP A CA 1
ATOM 661 C C . ASP A 1 82 ? -15.12100 -3.89112 -31.15537 1.000 36.85912 82 ASP A C 1
ATOM 662 O O . ASP A 1 82 ? -15.75739 -3.60914 -30.13263 1.000 39.83696 82 ASP A O 1
ATOM 667 N N . GLU A 1 83 ? -14.83997 -2.99779 -32.10485 1.000 34.43676 83 GLU A N 1
ATOM 668 C CA . GLU A 1 83 ? -15.35515 -1.64332 -31.98878 1.000 30.23661 83 GLU A CA 1
ATOM 669 C C . GLU A 1 83 ? -15.73351 -1.07909 -33.35181 1.000 31.78291 83 GLU A C 1
ATOM 670 O O . GLU A 1 83 ? -15.32174 -1.57772 -34.40496 1.000 29.15560 83 GLU A O 1
ATOM 676 N N . GLU A 1 84 ? -16.53864 -0.01753 -33.31403 1.000 23.17003 84 GLU A N 1
ATOM 677 C CA . GLU A 1 84 ? -17.10396 0.53639 -34.53845 1.000 23.55495 84 GLU A CA 1
ATOM 678 C C . GLU A 1 84 ? -17.61646 1.92961 -34.23385 1.000 24.89119 84 GLU A C 1
ATOM 679 O O . GLU A 1 84 ? -18.13777 2.18440 -33.13725 1.000 22.93356 84 GLU A O 1
ATOM 685 N N . GLU A 1 85 ? -17.42552 2.83210 -35.18945 1.000 22.81950 85 GLU A N 1
ATOM 686 C CA A GLU A 1 85 ? -17.97005 4.17253 -35.05602 0.599 21.11325 85 GLU A CA 1
ATOM 687 C CA B GLU A 1 85 ? -17.96281 4.17723 -35.08252 0.401 22.37511 85 GLU A CA 1
ATOM 688 C C . GLU A 1 85 ? -19.47967 4.13610 -35.22656 1.000 31.18935 85 GLU A C 1
ATOM 689 O O . GLU A 1 85 ? -20.00850 3.36867 -36.03676 1.000 25.09592 85 GLU A O 1
ATOM 700 N N . ILE A 1 86 ? -20.17881 4.95732 -34.43129 1.000 26.17529 86 ILE A N 1
ATOM 701 C CA . ILE A 1 86 ? -21.63593 5.05606 -34.49620 1.000 25.94076 86 ILE A CA 1
ATOM 702 C C . ILE A 1 86 ? -22.05105 6.52601 -34.53863 1.000 25.87596 86 ILE A C 1
ATOM 703 O O . ILE A 1 86 ? -21.24735 7.43404 -34.33065 1.000 28.39072 86 ILE A O 1
ATOM 708 N N . ASP A 1 87 ? -23.32581 6.74884 -34.84008 1.000 27.61645 87 ASP A N 1
ATOM 709 C CA . ASP A 1 87 ? -23.87017 8.10703 -34.91156 1.000 23.46122 87 ASP A CA 1
ATOM 710 C C . ASP A 1 87 ? -23.84129 8.69757 -33.48984 1.000 29.82672 87 ASP A C 1
ATOM 711 O O . ASP A 1 87 ? -24.43491 8.10752 -32.58899 1.000 29.31326 87 ASP A O 1
ATOM 716 N N . PRO A 1 88 ? -23.13118 9.81027 -33.26345 1.000 25.83295 88 PRO A N 1
ATOM 717 C CA . PRO A 1 88 ? -23.07917 10.34626 -31.87861 1.000 29.84381 88 PRO A CA 1
ATOM 718 C C . PRO A 1 88 ? -24.44006 10.61621 -31.30980 1.000 29.92131 88 PRO A C 1
ATOM 719 O O . PRO A 1 88 ? -24.61402 10.51624 -30.08389 1.000 28.14431 88 PRO A O 1
ATOM 723 N N . GLN A 1 89 ? -25.42318 10.93826 -32.15445 1.000 23.58501 89 GLN A N 1
ATOM 724 C CA . GLN A 1 89 ? -26.75774 11.17523 -31.62381 1.000 27.80811 89 GLN A CA 1
ATOM 725 C C . GLN A 1 89 ? -27.29818 9.91981 -30.96301 1.000 31.70682 89 GLN A C 1
ATOM 726 O O . GLN A 1 89 ? -27.94773 10.00013 -29.91330 1.000 34.45668 89 GLN A O 1
ATOM 732 N N . ILE A 1 90 ? -27.03078 8.74821 -31.55353 1.000 25.97013 90 ILE A N 1
ATOM 733 C CA . ILE A 1 90 ? -27.49823 7.49641 -30.96554 1.000 27.04477 90 ILE A CA 1
ATOM 734 C C . ILE A 1 90 ? -26.72935 7.20011 -29.68375 1.000 28.63485 90 ILE A C 1
ATOM 735 O O . ILE A 1 90 ? -27.31997 6.80777 -28.67234 1.000 31.44159 90 ILE A O 1
ATOM 740 N N . GLY A 1 91 ? -25.39964 7.36947 -29.71083 1.000 26.03055 91 GLY A N 1
ATOM 741 C CA . GLY A 1 91 ? -24.61642 7.23870 -28.48304 1.000 25.18730 91 GLY A CA 1
ATOM 742 C C . GLY A 1 91 ? -25.17391 8.06105 -27.33819 1.000 30.75116 91 GLY A C 1
ATOM 743 O O . GLY A 1 91 ? -25.22502 7.59666 -26.19239 1.000 31.59425 91 GLY A O 1
ATOM 744 N N . GLN A 1 92 ? -25.60813 9.29464 -27.62876 1.000 25.57506 92 GLN A N 1
ATOM 745 C CA . GLN A 1 92 ? -26.19218 10.13720 -26.58511 1.000 31.18242 92 GLN A CA 1
ATOM 746 C C . GLN A 1 92 ? -27.56178 9.63178 -26.14648 1.000 34.29317 92 GLN A C 1
ATOM 747 O O . GLN A 1 92 ? -27.90169 9.71190 -24.95503 1.000 31.69903 92 GLN A O 1
ATOM 753 N N . GLU A 1 93 ? -28.37460 9.13160 -27.08831 1.000 32.29619 93 GLU A N 1
ATOM 754 C CA . GLU A 1 93 ? -29.67192 8.55882 -26.72319 1.000 28.65288 93 GLU A CA 1
ATOM 755 C C . GLU A 1 93 ? -29.49637 7.34203 -25.82567 1.000 32.60076 93 GLU A C 1
ATOM 756 O O . GLU A 1 93 ? -30.28954 7.11945 -24.89977 1.000 33.89558 93 GLU A O 1
ATOM 762 N N . VAL A 1 94 ? -28.49492 6.51033 -26.12525 1.000 29.93216 94 VAL A N 1
ATOM 763 C CA . VAL A 1 94 ? -28.17434 5.38511 -25.25392 1.000 30.17460 94 VAL A CA 1
ATOM 764 C C . VAL A 1 94 ? -27.80553 5.88332 -23.86902 1.000 28.00576 94 VAL A C 1
ATOM 765 O O . VAL A 1 94 ? -28.25299 5.33503 -22.85638 1.000 32.18136 94 VAL A O 1
ATOM 769 N N . THR A 1 95 ? -26.97368 6.91836 -23.80245 1.000 30.82398 95 THR A N 1
ATOM 770 C CA . THR A 1 95 ? -26.60197 7.46367 -22.50427 1.000 29.81118 95 THR A CA 1
ATOM 771 C C . THR A 1 95 ? -27.82877 7.95071 -21.74175 1.000 34.54046 95 THR A C 1
ATOM 772 O O . THR A 1 95 ? -27.95376 7.70671 -20.53592 1.000 34.08468 95 THR A O 1
ATOM 776 N N . ALA A 1 96 ? -28.77309 8.59156 -22.43594 1.000 28.15157 96 ALA A N 1
ATOM 777 C CA . ALA A 1 96 ? -29.93839 9.16313 -21.76477 1.000 29.79570 96 ALA A CA 1
ATOM 778 C C . ALA A 1 96 ? -30.89154 8.08557 -21.25299 1.000 38.26689 96 ALA A C 1
ATOM 779 O O . ALA A 1 96 ? -31.48209 8.23438 -20.17676 1.000 40.77670 96 ALA A O 1
ATOM 781 N N . ASN A 1 97 ? -31.06527 6.99824 -22.00002 1.000 34.29477 97 ASN A N 1
ATOM 782 C CA . ASN A 1 97 ? -31.98387 5.91915 -21.61703 1.000 36.01440 97 ASN A CA 1
ATOM 783 C C . ASN A 1 97 ? -31.33626 4.57458 -21.89826 1.000 38.12015 97 ASN A C 1
ATOM 784 O O . ASN A 1 97 ? -31.65072 3.91425 -22.89534 1.000 41.06775 97 ASN A O 1
ATOM 789 N N . PRO A 1 98 ? -30.41778 4.12810 -21.03812 1.000 39.73319 98 PRO A N 1
ATOM 790 C CA . PRO A 1 98 ? -29.71815 2.86800 -21.32796 1.000 39.55158 98 PRO A CA 1
ATOM 791 C C . PRO A 1 98 ? -30.62274 1.64646 -21.28797 1.000 40.77586 98 PRO A C 1
ATOM 792 O O . PRO A 1 98 ? -30.22527 0.59776 -21.81061 1.000 43.71395 98 PRO A O 1
ATOM 796 N N . SER A 1 99 ? -31.82812 1.75045 -20.72216 1.000 37.72672 99 SER A N 1
ATOM 797 C CA . SER A 1 99 ? -32.78354 0.64769 -20.78489 1.000 54.40171 99 SER A CA 1
ATOM 798 C C . SER A 1 99 ? -33.37845 0.46123 -22.17718 1.000 52.56986 99 SER A C 1
ATOM 799 O O . SER A 1 99 ? -34.13146 -0.49516 -22.38687 1.000 50.96785 99 SER A O 1
ATOM 802 N N . LYS A 1 100 ? -33.08357 1.35947 -23.11558 1.000 47.99814 100 LYS A N 1
ATOM 803 C CA . LYS A 1 100 ? -33.49463 1.22282 -24.50551 1.000 45.36476 100 LYS A CA 1
ATOM 804 C C . LYS A 1 100 ? -32.34462 0.77413 -25.39434 1.000 51.90372 100 LYS A C 1
ATOM 805 O O . LYS A 1 100 ? -32.47676 0.80127 -26.62377 1.000 51.47650 100 LYS A O 1
ATOM 811 N N . MET A 1 101 ? -31.22742 0.34960 -24.78986 1.000 47.11889 101 MET A N 1
ATOM 812 C CA . MET A 1 101 ? -29.99423 0.11286 -25.53492 1.000 53.49420 101 MET A CA 1
ATOM 813 C C . MET A 1 101 ? -30.18250 -0.93306 -26.62623 1.000 49.98788 101 MET A C 1
ATOM 814 O O . MET A 1 101 ? -29.64173 -0.79386 -27.73017 1.000 42.55809 101 MET A O 1
ATOM 819 N N . GLY A 1 102 ? -30.94236 -1.98747 -26.33494 1.000 47.83420 102 GLY A N 1
ATOM 820 C CA . GLY A 1 102 ? -31.10066 -3.06103 -27.29883 1.000 49.01094 102 GLY A CA 1
ATOM 821 C C . GLY A 1 102 ? -31.86342 -2.63817 -28.53726 1.000 52.50774 102 GLY A C 1
ATOM 822 O O . GLY A 1 102 ? -31.56807 -3.09371 -29.64606 1.000 60.78795 102 GLY A O 1
ATOM 823 N N . SER A 1 103 ? -32.86210 -1.77777 -28.37243 1.000 48.31637 103 SER A N 1
ATOM 824 C CA . SER A 1 103 ? -33.55094 -1.27740 -29.55111 1.000 50.50280 103 SER A CA 1
ATOM 825 C C . SER A 1 103 ? -32.71716 -0.20380 -30.24685 1.000 48.84579 103 SER A C 1
ATOM 826 O O . SER A 1 103 ? -32.66067 -0.15694 -31.47749 1.000 48.52442 103 SER A O 1
ATOM 829 N N . LEU A 1 104 ? -32.02425 0.63618 -29.47838 1.000 44.01575 104 LEU A N 1
ATOM 830 C CA . LEU A 1 104 ? -31.23628 1.70156 -30.08602 1.000 38.13937 104 LEU A CA 1
ATOM 831 C C . LEU A 1 104 ? -30.04853 1.14433 -30.86707 1.000 40.03805 104 LEU A C 1
ATOM 832 O O . LEU A 1 104 ? -29.69867 1.67049 -31.93489 1.000 40.16040 104 LEU A O 1
ATOM 837 N N . LEU A 1 105 ? -29.41176 0.08821 -30.35380 1.000 32.25169 105 LEU A N 1
ATOM 838 C CA . LEU A 1 105 ? -28.23181 -0.49717 -30.97911 1.000 35.79843 105 LEU A CA 1
ATOM 839 C C . LEU A 1 105 ? -28.53526 -1.80244 -31.72042 1.000 39.28912 105 LEU A C 1
ATOM 840 O O . LEU A 1 105 ? -27.62300 -2.60545 -31.94102 1.000 34.11248 105 LEU A O 1
ATOM 845 N N . GLU A 1 106 ? -29.79213 -2.02654 -32.11883 1.000 40.77312 106 GLU A N 1
ATOM 846 C CA . GLU A 1 106 ? -30.20299 -3.34371 -32.60846 1.000 43.73129 106 GLU A CA 1
ATOM 847 C C . GLU A 1 106 ? -29.41286 -3.79055 -33.83802 1.000 45.77013 106 GLU A C 1
ATOM 848 O O . GLU A 1 106 ? -29.19069 -4.99354 -34.02806 1.000 46.65193 106 GLU A O 1
ATOM 854 N N . LYS A 1 107 ? -28.98404 -2.85647 -34.68443 1.000 45.56528 107 LYS A N 1
ATOM 855 C CA . LYS A 1 107 ? -28.26149 -3.22296 -35.89703 1.000 44.26657 107 LYS A CA 1
ATOM 856 C C . LYS A 1 107 ? -26.75148 -3.31221 -35.70472 1.000 43.45074 107 LYS A C 1
ATOM 857 O O . LYS A 1 107 ? -26.03457 -3.61092 -36.66472 1.000 40.49179 107 LYS A O 1
ATOM 863 N N . SER A 1 108 ? -26.24748 -3.08699 -34.49973 1.000 39.51090 108 SER A N 1
ATOM 864 C CA . SER A 1 108 ? -24.80627 -3.06388 -34.29292 1.000 37.09609 108 SER A CA 1
ATOM 865 C C . SER A 1 108 ? -24.24408 -4.47560 -34.17296 1.000 36.94320 108 SER A C 1
ATOM 866 O O . SER A 1 108 ? -24.76683 -5.31092 -33.42523 1.000 42.07630 108 SER A O 1
ATOM 869 N N . ARG A 1 109 ? -23.15969 -4.72474 -34.90478 1.000 38.07864 109 ARG A N 1
ATOM 870 C CA . ARG A 1 109 ? -22.35196 -5.91787 -34.68907 1.000 50.50452 109 ARG A CA 1
ATOM 871 C C . ARG A 1 109 ? -21.93448 -6.05078 -33.22676 1.000 48.64322 109 ARG A C 1
ATOM 872 O O . ARG A 1 109 ? -21.90376 -7.15782 -32.67484 1.000 43.60119 109 ARG A O 1
ATOM 880 N N . ILE A 1 110 ? -21.62648 -4.92597 -32.57898 1.000 37.08315 110 ILE A N 1
ATOM 881 C CA A ILE A 1 110 ? -21.11460 -4.99142 -31.21713 0.469 40.36487 110 ILE A CA 1
ATOM 882 C CA B ILE A 1 110 ? -21.12120 -4.95216 -31.20725 0.531 40.27640 110 ILE A CA 1
ATOM 883 C C . ILE A 1 110 ? -22.22675 -5.33294 -30.24118 1.000 44.90943 110 ILE A C 1
ATOM 884 O O . ILE A 1 110 ? -22.05961 -6.19305 -29.36614 1.000 44.45883 110 ILE A O 1
ATOM 893 N N . TRP A 1 111 ? -23.38618 -4.67701 -30.36110 1.000 38.88330 111 TRP A N 1
ATOM 894 C CA . TRP A 1 111 ? -24.51726 -5.08889 -29.54133 1.000 46.25136 111 TRP A CA 1
ATOM 895 C C . TRP A 1 111 ? -24.87583 -6.54930 -29.80008 1.000 52.85979 111 TRP A C 1
ATOM 896 O O . TRP A 1 111 ? -25.17256 -7.30106 -28.86316 1.000 46.00273 111 TRP A O 1
ATOM 907 N N . ARG A 1 112 ? -24.82969 -6.97796 -31.06623 1.000 51.06859 112 ARG A N 1
ATOM 908 C CA . ARG A 1 112 ? -25.08956 -8.38281 -31.36908 1.000 47.26363 112 ARG A CA 1
ATOM 909 C C . ARG A 1 112 ? -24.12941 -9.29075 -30.60753 1.000 48.05865 112 ARG A C 1
ATOM 910 O O . ARG A 1 112 ? -24.53500 -10.34019 -30.09798 1.000 50.79577 112 ARG A O 1
ATOM 918 N N . ARG A 1 113 ? -22.86016 -8.88497 -30.48370 1.000 50.17204 113 ARG A N 1
ATOM 919 C CA . ARG A 1 113 ? -21.88555 -9.72031 -29.78649 1.000 56.47213 113 ARG A CA 1
ATOM 920 C C . ARG A 1 113 ? -22.14962 -9.74673 -28.28491 1.000 56.27204 113 ARG A C 1
ATOM 921 O O . ARG A 1 113 ? -21.97960 -10.78793 -27.64101 1.000 63.72036 113 ARG A O 1
ATOM 929 N N . VAL A 1 114 ? -22.56128 -8.61303 -27.71178 1.000 53.58931 114 VAL A N 1
ATOM 930 C CA . VAL A 1 114 ? -22.95210 -8.58251 -26.30281 1.000 54.26001 114 VAL A CA 1
ATOM 931 C C . VAL A 1 114 ? -24.01456 -9.64128 -26.03892 1.000 59.08260 114 VAL A C 1
ATOM 932 O O . VAL A 1 114 ? -23.91651 -10.42851 -25.09139 1.000 65.37936 114 VAL A O 1
ATOM 936 N N . VAL A 1 115 ? -25.02040 -9.70607 -26.91150 1.000 63.28830 115 VAL A N 1
ATOM 937 C CA . VAL A 1 115 ? -26.12706 -10.63777 -26.71380 1.000 68.49805 115 VAL A CA 1
ATOM 938 C C . VAL A 1 115 ? -25.66226 -12.07540 -26.91318 1.000 74.77014 115 VAL A C 1
ATOM 939 O O . VAL A 1 115 ? -25.90115 -12.94286 -26.06550 1.000 73.19473 115 VAL A O 1
ATOM 943 N N . ASP A 1 116 ? -24.98323 -12.34553 -28.03397 1.000 84.88655 116 ASP A N 1
ATOM 944 C CA . ASP A 1 116 ? -24.67269 -13.71637 -28.43952 1.000 92.80447 116 ASP A CA 1
ATOM 945 C C . ASP A 1 116 ? -23.68416 -14.40982 -27.51018 1.000 93.86567 116 ASP A C 1
ATOM 946 O O . ASP A 1 116 ? -23.63455 -15.64510 -27.49804 1.000 94.24700 116 ASP A O 1
ATOM 951 N N . GLU A 1 117 ? -22.89025 -13.65328 -26.74844 1.000 89.52783 117 GLU A N 1
ATOM 952 C CA . GLU A 1 117 ? -21.83861 -14.22794 -25.92453 1.000 89.15422 117 GLU A CA 1
ATOM 953 C C . GLU A 1 117 ? -22.05420 -14.03131 -24.43220 1.000 87.00267 117 GLU A C 1
ATOM 954 O O . GLU A 1 117 ? -21.29806 -14.60320 -23.63820 1.000 94.14603 117 GLU A O 1
ATOM 960 N N . ILE A 1 118 ? -23.04170 -13.23146 -24.02625 1.000 73.94957 118 ILE A N 1
ATOM 961 C CA . ILE A 1 118 ? -23.30703 -13.01378 -22.60844 1.000 72.10323 118 ILE A CA 1
ATOM 962 C C . ILE A 1 118 ? -24.77401 -13.33440 -22.30191 1.000 73.97609 118 ILE A C 1
ATOM 963 O O . ILE A 1 118 ? -25.17017 -13.45088 -21.13700 1.000 79.52982 118 ILE A O 1
ATOM 968 N N . GLY A 1 119 ? -25.58465 -13.53459 -23.33847 1.000 75.95602 119 GLY A N 1
ATOM 969 C CA . GLY A 1 119 ? -26.95577 -13.96729 -23.12528 1.000 86.63570 119 GLY A CA 1
ATOM 970 C C . GLY A 1 119 ? -27.86781 -12.94350 -22.48949 1.000 92.54741 119 GLY A C 1
ATOM 971 O O . GLY A 1 119 ? -28.94046 -13.30742 -21.99524 1.000 98.28070 119 GLY A O 1
ATOM 972 N N . VAL A 1 120 ? -27.46957 -11.66770 -22.48642 1.000 89.95197 120 VAL A N 1
ATOM 973 C CA . VAL A 1 120 ? -28.32088 -10.61754 -21.94383 1.000 90.19749 120 VAL A CA 1
ATOM 974 C C . VAL A 1 120 ? -29.63337 -10.55898 -22.72377 1.000 104.36402 120 VAL A C 1
ATOM 975 O O . VAL A 1 120 ? -29.70897 -10.95429 -23.89645 1.000 108.94671 120 VAL A O 1
ATOM 979 N N . ALA A 1 121 ? -30.68353 -10.08016 -22.05535 1.000 107.80307 121 ALA A N 1
ATOM 980 C CA . ALA A 1 121 ? -31.96941 -9.88945 -22.71342 1.000 107.11270 121 ALA A CA 1
ATOM 981 C C . ALA A 1 121 ? -31.79830 -8.99644 -23.93556 1.000 102.21006 121 ALA A C 1
ATOM 982 O O . ALA A 1 121 ? -31.12697 -7.96225 -23.87547 1.000 97.09511 121 ALA A O 1
ATOM 984 N N . ASP A 1 122 ? -32.40225 -9.41164 -25.05159 1.000 102.19812 122 ASP A N 1
ATOM 985 C CA . ASP A 1 122 ? -32.11672 -8.76944 -26.33103 1.000 95.06309 122 ASP A CA 1
ATOM 986 C C . ASP A 1 122 ? -32.52846 -7.30121 -26.34906 1.000 86.17601 122 ASP A C 1
ATOM 987 O O . ASP A 1 122 ? -31.93359 -6.50535 -27.08314 1.000 79.20675 122 ASP A O 1
ATOM 992 N N . ASP A 1 123 ? -33.52573 -6.91692 -25.54931 1.000 89.78784 123 ASP A N 1
ATOM 993 C CA . ASP A 1 123 ? -34.02807 -5.54620 -25.57089 1.000 91.73210 123 ASP A CA 1
ATOM 994 C C . ASP A 1 123 ? -33.21675 -4.58420 -24.70252 1.000 95.37548 123 ASP A C 1
ATOM 995 O O . ASP A 1 123 ? -33.37666 -3.36499 -24.84196 1.000 92.26047 123 ASP A O 1
ATOM 1000 N N . GLY A 1 124 ? -32.36914 -5.09148 -23.80780 1.000 97.75100 124 GLY A N 1
ATOM 1001 C CA . GLY A 1 124 ? -31.48648 -4.23905 -23.03500 1.000 93.62232 124 GLY A CA 1
ATOM 1002 C C . GLY A 1 124 ? -32.12142 -3.47135 -21.89463 1.000 95.01857 124 GLY A C 1
ATOM 1003 O O . GLY A 1 124 ? -31.48865 -2.54518 -21.37274 1.000 92.62821 124 GLY A O 1
ATOM 1004 N N . GLY A 1 125 ? -33.34298 -3.82432 -21.47857 1.000 82.33701 125 GLY A N 1
ATOM 1005 C CA . GLY A 1 125 ? -33.98652 -3.13836 -20.36507 1.000 67.11585 125 GLY A CA 1
ATOM 1006 C C . GLY A 1 125 ? -33.23013 -3.24422 -19.05310 1.000 66.85063 125 GLY A C 1
ATOM 1007 O O . GLY A 1 125 ? -33.54995 -2.52106 -18.10176 1.000 64.22776 125 GLY A O 1
ATOM 1008 N N . GLU A 1 126 ? -32.22691 -4.11119 -18.99494 1.000 68.48717 126 GLU A N 1
ATOM 1009 C CA . GLU A 1 126 ? -31.41518 -4.35877 -17.81431 1.000 67.19865 126 GLU A CA 1
ATOM 1010 C C . GLU A 1 126 ? -30.21338 -3.42827 -17.70451 1.000 61.83479 126 GLU A C 1
ATOM 1011 O O . GLU A 1 126 ? -29.61683 -3.32468 -16.62424 1.000 51.40438 126 GLU A O 1
ATOM 1017 N N . PHE A 1 127 ? -29.83618 -2.74953 -18.78452 1.000 54.68785 127 PHE A N 1
ATOM 1018 C CA . PHE A 1 127 ? -28.56765 -2.04432 -18.78160 1.000 44.42822 127 PHE A CA 1
ATOM 1019 C C . PHE A 1 127 ? -28.65501 -0.70441 -18.06997 1.000 47.88167 127 PHE A C 1
ATOM 1020 O O . PHE A 1 127 ? -29.68890 -0.02617 -18.07998 1.000 43.42879 127 PHE A O 1
ATOM 1028 N N . VAL A 1 128 ? -27.53236 -0.34086 -17.44097 1.000 40.53493 128 VAL A N 1
ATOM 1029 C CA . VAL A 1 128 ? -27.36266 0.89796 -16.69460 1.000 42.22026 128 VAL A CA 1
ATOM 1030 C C . VAL A 1 128 ? -25.99517 1.47637 -17.04915 1.000 39.15024 128 VAL A C 1
ATOM 1031 O O . VAL A 1 128 ? -25.09335 0.76429 -17.50065 1.000 38.20221 128 VAL A O 1
ATOM 1035 N N . CYS A 1 129 ? -25.84532 2.78695 -16.83943 1.000 33.51691 129 CYS A N 1
ATOM 1036 C CA . CYS A 1 129 ? -24.56774 3.46228 -17.05463 1.000 37.45025 129 CYS A CA 1
ATOM 1037 C C . CYS A 1 129 ? -23.73009 3.39031 -15.78594 1.000 38.60840 129 CYS A C 1
ATOM 1038 O O . CYS A 1 129 ? -24.22436 3.68261 -14.69303 1.000 37.79366 129 CYS A O 1
ATOM 1041 N N . LEU A 1 130 ? -22.46201 3.01242 -15.93899 1.000 37.41284 130 LEU A N 1
ATOM 1042 C CA . LEU A 1 130 ? -21.51300 2.94073 -14.83707 1.000 40.65364 130 LEU A CA 1
ATOM 1043 C C . LEU A 1 130 ? -20.82350 4.27303 -14.56420 1.000 38.36501 130 LEU A C 1
ATOM 1044 O O . LEU A 1 130 ? -20.10453 4.38334 -13.57350 1.000 40.75948 130 LEU A O 1
ATOM 1049 N N . GLY A 1 131 ? -21.07072 5.28858 -15.37837 1.000 29.98051 131 GLY A N 1
ATOM 1050 C CA . GLY A 1 131 ? -20.31983 6.52465 -15.32923 1.000 34.27151 131 GLY A CA 1
ATOM 1051 C C . GLY A 1 131 ? -19.17064 6.50565 -16.31680 1.000 33.21245 131 GLY A C 1
ATOM 1052 O O . GLY A 1 131 ? -19.14412 5.71472 -17.26620 1.000 30.38074 131 GLY A O 1
ATOM 1053 N N . GLY A 1 132 ? -18.19716 7.37194 -16.07775 1.000 30.44880 132 GLY A N 1
ATOM 1054 C CA . GLY A 1 132 ? -17.06651 7.43690 -16.98398 1.000 32.83884 132 GLY A CA 1
ATOM 1055 C C . GLY A 1 132 ? -16.03770 8.45704 -16.56382 1.000 38.67240 132 GLY A C 1
ATOM 1056 O O . GLY A 1 132 ? -16.00373 8.89304 -15.41091 1.000 31.07798 132 GLY A O 1
ATOM 1057 N N . PHE A 1 133 ? -15.18694 8.83075 -17.51805 1.000 23.80017 133 PHE A N 1
ATOM 1058 C CA . PHE A 1 133 ? -14.08257 9.74274 -17.24863 1.000 26.56802 133 PHE A CA 1
ATOM 1059 C C . PHE A 1 133 ? -13.63101 10.37145 -18.56141 1.000 30.10409 133 PHE A C 1
ATOM 1060 O O . PHE A 1 133 ? -14.02012 9.94234 -19.64822 1.000 24.63908 133 PHE A O 1
ATOM 1068 N N . ARG A 1 134 ? -12.77329 11.38191 -18.43067 1.000 29.17625 134 ARG A N 1
ATOM 1069 C CA A ARG A 1 134 ? -12.30252 12.20860 -19.52712 0.466 29.61657 134 ARG A CA 1
ATOM 1070 C CA B ARG A 1 134 ? -12.29680 12.23008 -19.51261 0.534 29.78480 134 ARG A CA 1
ATOM 1071 C C . ARG A 1 134 ? -10.82882 11.89791 -19.81115 1.000 26.14522 134 ARG A C 1
ATOM 1072 O O . ARG A 1 134 ? -10.08862 11.46259 -18.92357 1.000 22.93405 134 ARG A O 1
ATOM 1087 N N . ASN A 1 135 ? -10.41149 12.08769 -21.06119 1.000 25.91879 135 ASN A N 1
ATOM 1088 C CA . ASN A 1 135 ? -9.01580 11.82815 -21.40685 1.000 21.58282 135 ASN A CA 1
ATOM 1089 C C . ASN A 1 135 ? -8.60853 12.71539 -22.57624 1.000 25.08309 135 ASN A C 1
ATOM 1090 O O . ASN A 1 135 ? -9.35681 12.84248 -23.54988 1.000 23.36111 135 ASN A O 1
ATOM 1095 N N . VAL A 1 136 ? -7.44921 13.35358 -22.44628 1.000 21.47607 136 VAL A N 1
ATOM 1096 C CA . VAL A 1 136 ? -6.82463 14.11560 -23.52106 1.000 22.38718 136 VAL A CA 1
ATOM 1097 C C . VAL A 1 136 ? -5.74856 13.24217 -24.14799 1.000 24.59955 136 VAL A C 1
ATOM 1098 O O . VAL A 1 136 ? -4.82733 12.79627 -23.46041 1.000 27.44517 136 VAL A O 1
ATOM 1102 N N . ARG A 1 137 ? -5.85153 13.00133 -25.45467 1.000 24.54710 137 ARG A N 1
ATOM 1103 C CA . ARG A 1 137 ? -4.93899 12.10069 -26.14655 1.000 26.37162 137 ARG A CA 1
ATOM 1104 C C . ARG A 1 137 ? -4.23477 12.85965 -27.25803 1.000 32.21623 137 ARG A C 1
ATOM 1105 O O . ARG A 1 137 ? -4.89217 13.38759 -28.16176 1.000 26.40359 137 ARG A O 1
ATOM 1113 N N . ALA A 1 138 ? -2.90515 12.88991 -27.18749 1.000 26.49363 138 ALA A N 1
ATOM 1114 C CA . ALA A 1 138 ? -2.03637 13.45983 -28.20283 1.000 20.89960 138 ALA A CA 1
ATOM 1115 C C . ALA A 1 138 ? -1.40268 12.31263 -28.97512 1.000 33.57338 138 ALA A C 1
ATOM 1116 O O . ALA A 1 138 ? -0.85759 11.38582 -28.36509 1.000 26.58724 138 ALA A O 1
ATOM 1118 N N . VAL A 1 139 ? -1.50567 12.35268 -30.30712 1.000 33.30248 139 VAL A N 1
ATOM 1119 C CA . VAL A 1 139 ? -1.09992 11.24503 -31.17244 1.000 27.77997 139 VAL A CA 1
ATOM 1120 C C . VAL A 1 139 ? 0.12668 11.66095 -31.96497 1.000 22.82209 139 VAL A C 1
ATOM 1121 O O . VAL A 1 139 ? 0.19144 12.78332 -32.47757 1.000 24.35960 139 VAL A O 1
ATOM 1125 N N . TYR A 1 140 ? 1.07809 10.73043 -32.10372 1.000 24.72003 140 TYR A N 1
ATOM 1126 C CA . TYR A 1 140 ? 2.35708 10.96383 -32.76191 1.000 26.70515 140 TYR A CA 1
ATOM 1127 C C . TYR A 1 140 ? 2.64911 9.81748 -33.71674 1.000 32.68362 140 TYR A C 1
ATOM 1128 O O . TYR A 1 140 ? 2.43258 8.65071 -33.37523 1.000 31.52631 140 TYR A O 1
ATOM 1137 N N . ARG A 1 141 ? 3.14946 10.14761 -34.91337 1.000 32.20007 141 ARG A N 1
ATOM 1138 C CA . ARG A 1 141 ? 3.73295 9.15764 -35.81868 1.000 28.70772 141 ARG A CA 1
ATOM 1139 C C . ARG A 1 141 ? 5.25135 9.20137 -35.65393 1.000 32.93638 141 ARG A C 1
ATOM 1140 O O . ARG A 1 141 ? 5.89295 10.19913 -36.00768 1.000 28.79253 141 ARG A O 1
ATOM 1148 N N . TRP A 1 142 ? 5.82748 8.11575 -35.12099 1.000 33.93858 142 TRP A N 1
ATOM 1149 C CA . TRP A 1 142 ? 7.21982 8.03899 -34.69055 1.000 37.39473 142 TRP A CA 1
ATOM 1150 C C . TRP A 1 142 ? 8.03614 7.20626 -35.69670 1.000 46.01105 142 TRP A C 1
ATOM 1151 O O . TRP A 1 142 ? 7.61534 7.03265 -36.85477 1.000 37.28192 142 TRP A O 1
ATOM 1162 N N . VAL A 1 143 ? 9.20150 6.69642 -35.26189 1.000 40.19939 143 VAL A N 1
ATOM 1163 C CA . VAL A 1 143 ? 10.04804 5.90305 -36.15604 1.000 42.61745 143 VAL A CA 1
ATOM 1164 C C . VAL A 1 143 ? 9.27722 4.68840 -36.69657 1.000 44.07054 143 VAL A C 1
ATOM 1165 O O . VAL A 1 143 ? 8.40913 4.11194 -36.02598 1.000 37.99178 143 VAL A O 1
ATOM 1169 N N . GLU A 1 144 ? 9.57773 4.33109 -37.94835 1.000 45.36886 144 GLU A N 1
ATOM 1170 C CA . GLU A 1 144 ? 8.93853 3.22520 -38.66792 1.000 35.99025 144 GLU A CA 1
ATOM 1171 C C . GLU A 1 144 ? 7.42254 3.35926 -38.72834 1.000 40.08024 144 GLU A C 1
ATOM 1172 O O . GLU A 1 144 ? 6.70806 2.35572 -38.84410 1.000 38.54293 144 GLU A O 1
ATOM 1178 N N . GLY A 1 145 ? 6.91832 4.59289 -38.68822 1.000 32.64882 145 GLY A N 1
ATOM 1179 C CA . GLY A 1 145 ? 5.48898 4.82032 -38.73433 1.000 36.48502 145 GLY A CA 1
ATOM 1180 C C . GLY A 1 145 ? 4.73597 4.39911 -37.49080 1.000 40.09632 145 GLY A C 1
ATOM 1181 O O . GLY A 1 145 ? 3.50117 4.46105 -37.48525 1.000 31.49926 145 GLY A O 1
ATOM 1182 N N . LEU A 1 146 ? 5.43184 3.95247 -36.44906 1.000 36.84693 146 LEU A N 1
ATOM 1183 C CA . LEU A 1 146 ? 4.77079 3.61773 -35.19377 1.000 29.21753 146 LEU A CA 1
ATOM 1184 C C . LEU A 1 146 ? 3.98735 4.81202 -34.66744 1.000 32.75157 146 LEU A C 1
ATOM 1185 O O . LEU A 1 146 ? 4.44196 5.95778 -34.74772 1.000 40.57823 146 LEU A O 1
ATOM 1190 N N . ILE A 1 147 ? 2.80278 4.53116 -34.12580 1.000 27.90329 147 ILE A N 1
ATOM 1191 C CA . ILE A 1 147 ? 1.88301 5.53973 -33.61284 1.000 25.26866 147 ILE A CA 1
ATOM 1192 C C . ILE A 1 147 ? 1.96990 5.50991 -32.09428 1.000 27.88808 147 ILE A C 1
ATOM 1193 O O . ILE A 1 147 ? 1.67732 4.47904 -31.47596 1.000 32.69175 147 ILE A O 1
ATOM 1198 N N . LEU A 1 148 ? 2.36683 6.63093 -31.50013 1.000 29.96927 148 LEU A N 1
ATOM 1199 C CA . LEU A 1 148 ? 2.40510 6.79066 -30.04477 1.000 30.83610 148 LEU A CA 1
ATOM 1200 C C . LEU A 1 148 ? 1.22268 7.62427 -29.57859 1.000 32.89820 148 LEU A C 1
ATOM 1201 O O . LEU A 1 148 ? 0.88796 8.64171 -30.19682 1.000 33.08136 148 LEU A O 1
ATOM 1206 N N . GLU A 1 149 ? 0.59369 7.19759 -28.47790 1.000 26.79584 149 GLU A N 1
ATOM 1207 C CA A GLU A 1 149 ? -0.53492 7.91311 -27.90034 0.458 26.37284 149 GLU A CA 1
ATOM 1208 C CA B GLU A 1 149 ? -0.54255 7.89951 -27.89066 0.542 26.13425 149 GLU A CA 1
ATOM 1209 C C . GLU A 1 149 ? -0.18162 8.28077 -26.46746 1.000 31.68722 149 GLU A C 1
ATOM 1210 O O . GLU A 1 149 ? 0.05454 7.39759 -25.63380 1.000 29.74828 149 GLU A O 1
ATOM 1221 N N . LEU A 1 150 ? -0.11717 9.58446 -26.19899 1.000 26.28414 150 LEU A N 1
ATOM 1222 C CA . LEU A 1 150 ? 0.23753 10.12739 -24.89350 1.000 25.37010 150 LEU A CA 1
ATOM 1223 C C . LEU A 1 150 ? -1.04159 10.65131 -24.25310 1.000 26.50738 150 LEU A C 1
ATOM 1224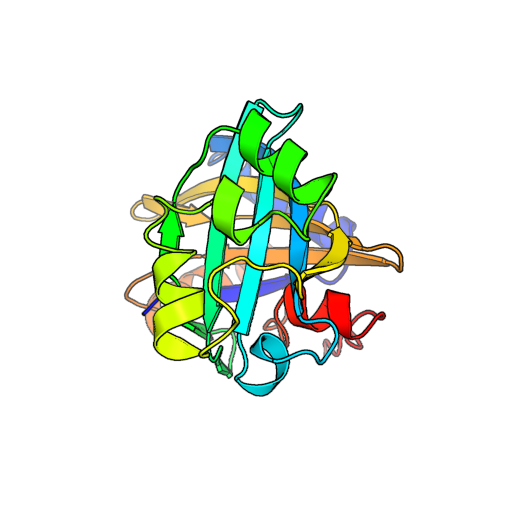 O O . LEU A 1 150 ? -1.67208 11.57412 -24.78308 1.000 27.98378 150 LEU A O 1
ATOM 1229 N N . ASP A 1 151 ? -1.43065 10.06440 -23.12545 1.000 25.56937 151 ASP A N 1
ATOM 1230 C CA . ASP A 1 151 ? -2.73906 10.29302 -22.53810 1.000 27.64469 151 ASP A CA 1
ATOM 1231 C C . ASP A 1 151 ? -2.62496 11.08216 -21.23874 1.000 31.78943 151 ASP A C 1
ATOM 1232 O O . ASP A 1 151 ? -1.70216 10.87496 -20.44860 1.000 32.50621 151 ASP A O 1
ATOM 1237 N N . GLU A 1 152 ? -3.57772 11.97539 -21.02280 1.000 29.94767 152 GLU A N 1
ATOM 1238 C CA . GLU A 1 152 ? -3.75451 12.66566 -19.75459 1.000 28.13573 152 GLU A CA 1
ATOM 1239 C C . GLU A 1 152 ? -5.17254 12.34622 -19.30996 1.000 27.23133 152 GLU A C 1
ATOM 1240 O O . GLU A 1 152 ? -6.13850 12.87194 -19.87468 1.000 20.46899 152 GLU A O 1
ATOM 1246 N N . THR A 1 153 ? -5.29342 11.49290 -18.28575 1.000 25.90218 153 THR A N 1
ATOM 1247 C CA . THR A 1 153 ? -6.54934 10.84310 -17.93488 1.000 26.47859 153 THR A CA 1
ATOM 1248 C C . THR A 1 153 ? -7.05279 11.42484 -16.62242 1.000 30.22115 153 THR A C 1
ATOM 1249 O O . THR A 1 153 ? -6.42133 11.24707 -15.57314 1.000 28.08174 153 THR A O 1
ATOM 1253 N N . GLU A 1 154 ? -8.18512 12.10916 -16.68404 1.000 22.32905 154 GLU A N 1
ATOM 1254 C CA . GLU A 1 154 ? -8.77310 12.77505 -15.52609 1.000 31.03848 154 GLU A CA 1
ATOM 1255 C C . GLU A 1 154 ? -9.91300 11.89780 -15.04778 1.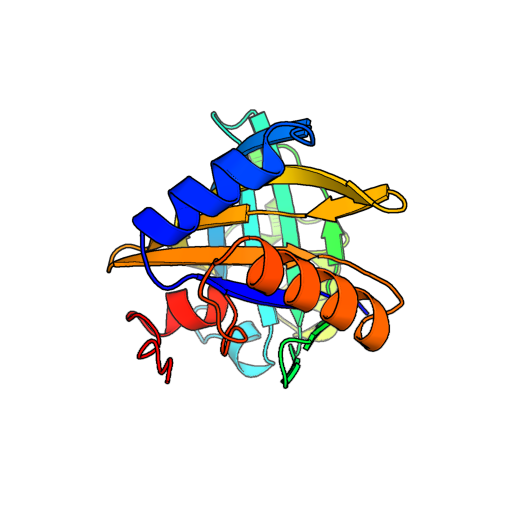000 37.35883 154 GLU A C 1
ATOM 1256 O O . GLU A 1 154 ? -10.97487 11.84025 -15.67411 1.000 33.74117 154 GLU A O 1
ATOM 1262 N N . TYR A 1 155 ? -9.66458 11.16617 -13.97135 1.000 34.73045 155 TYR A N 1
ATOM 1263 C CA . TYR A 1 155 ? -10.72624 10.46646 -13.27742 1.000 35.51562 155 TYR A CA 1
ATOM 1264 C C . TYR A 1 155 ? -11.33475 11.42162 -12.26171 1.000 38.66142 155 TYR A C 1
ATOM 1265 O O . TYR A 1 155 ? -10.80889 12.50501 -12.00259 1.000 37.08665 155 TYR A O 1
ATOM 1274 N N . GLY A 1 156 ? -12.45430 11.01900 -11.67289 1.000 45.87779 156 GLY A N 1
ATOM 1275 C CA . GLY A 1 156 ? -13.00262 11.83225 -10.60481 1.000 53.50043 156 GLY A CA 1
ATOM 1276 C C . GLY A 1 156 ? -12.00526 12.06249 -9.48845 1.000 49.01505 156 GLY A C 1
ATOM 1277 O O . GLY A 1 156 ? -11.99321 13.12640 -8.86695 1.000 49.17419 156 GLY A O 1
ATOM 1278 N N . PHE A 1 157 ? -11.12267 11.09632 -9.26098 1.000 47.48761 157 PHE A N 1
ATOM 1279 C CA . PHE A 1 157 ? -10.33274 11.01372 -8.04433 1.000 44.91792 157 PHE A CA 1
ATOM 1280 C C . PHE A 1 157 ? -8.85363 11.31512 -8.25105 1.000 47.92177 157 PHE A C 1
ATOM 1281 O O . PHE A 1 157 ? -8.09697 11.29195 -7.27755 1.000 39.33237 157 PHE A O 1
ATOM 1289 N N . GLY A 1 158 ? -8.41282 11.58895 -9.47543 1.000 30.81484 158 GLY A N 1
ATOM 1290 C CA . GLY A 1 158 ? -7.01415 11.89284 -9.69704 1.000 31.10095 158 GLY A CA 1
ATOM 1291 C C . GLY A 1 158 ? -6.72064 11.84494 -11.18120 1.000 37.31860 158 GLY A C 1
ATOM 1292 O O . GLY A 1 158 ? -7.57759 11.48721 -11.98994 1.000 35.28671 158 GLY A O 1
ATOM 1293 N N . THR A 1 159 ? -5.48241 12.20001 -11.51931 1.000 29.95112 159 THR A N 1
ATOM 1294 C CA . THR A 1 159 ? -4.99879 12.25717 -12.89756 1.000 28.92246 159 THR A CA 1
ATOM 1295 C C . THR A 1 159 ? -3.85877 11.26524 -13.07708 1.000 35.91257 159 THR A C 1
ATOM 1296 O O . THR A 1 159 ? -3.01958 11.09996 -12.18021 1.000 42.11195 159 THR A O 1
ATOM 1300 N N . SER A 1 160 ? -3.84623 10.57258 -14.21680 1.000 29.35101 160 SER A N 1
ATOM 1301 C CA . SER A 1 160 ? -2.73109 9.70630 -14.56786 1.000 30.20584 160 SER A CA 1
ATOM 1302 C C . SER A 1 160 ? -2.26558 10.04304 -15.97869 1.000 29.11535 160 SER A C 1
ATOM 1303 O O . SER A 1 160 ? -3.00424 10.63796 -16.76570 1.000 29.51317 160 SER A O 1
ATOM 1306 N N . TYR A 1 161 ? -1.02410 9.66850 -16.28109 1.000 29.83791 161 TYR A N 1
ATOM 1307 C CA . TYR A 1 161 ? -0.40987 9.93185 -17.58031 1.000 30.74325 161 TYR A CA 1
ATOM 1308 C C . TYR A 1 161 ? 0.17240 8.62934 -18.10944 1.000 32.79691 161 TYR A C 1
ATOM 1309 O O . TYR A 1 161 ? 0.83530 7.89776 -17.36146 1.000 33.16027 161 TYR A O 1
ATOM 1318 N N . GLU A 1 162 ? -0.08422 8.31929 -19.38276 1.000 28.98308 162 GLU A N 1
ATOM 1319 C CA . GLU A 1 162 ? 0.48386 7.11713 -19.96343 1.000 29.73261 162 GLU A CA 1
ATOM 1320 C C . GLU A 1 162 ? 0.97149 7.42635 -21.36436 1.000 29.78795 162 GLU A C 1
ATOM 1321 O O . GLU A 1 162 ? 0.53493 8.39300 -22.00182 1.000 32.33580 162 GLU A O 1
ATOM 1327 N N . ILE A 1 163 ? 1.86296 6.57602 -21.84803 1.000 32.51979 163 ILE A N 1
ATOM 1328 C CA . ILE A 1 163 ? 2.16647 6.51997 -23.27415 1.000 35.09726 163 ILE A CA 1
ATOM 1329 C C . ILE A 1 163 ? 2.00490 5.08043 -23.74594 1.000 39.40898 163 ILE A C 1
ATOM 1330 O O . ILE A 1 163 ? 2.37435 4.13840 -23.03298 1.000 40.46388 163 ILE A O 1
ATOM 1335 N N . GLU A 1 164 ? 1.41989 4.90739 -24.93913 1.000 32.78099 164 GLU A N 1
ATOM 1336 C CA . GLU A 1 164 ? 1.05459 3.58759 -25.43527 1.000 30.58971 164 GLU A CA 1
ATOM 1337 C C . GLU A 1 164 ? 1.34622 3.49538 -26.92361 1.000 29.22730 164 GLU A C 1
ATOM 1338 O O . GLU A 1 164 ? 1.37495 4.50961 -27.62039 1.000 28.24037 164 GLU A O 1
ATOM 1344 N N . CYS A 1 165 ? 1.54513 2.25693 -27.38999 1.000 30.13547 165 CYS A N 1
ATOM 1345 C CA . CYS A 1 165 ? 1.90721 1.97756 -28.77755 1.000 36.10856 165 CYS A CA 1
ATOM 1346 C C . CYS A 1 165 ? 1.35028 0.62207 -29.19934 1.000 40.36978 165 CYS A C 1
ATOM 1347 O O . CYS A 1 165 ? 1.74288 -0.41080 -28.64872 1.000 35.14635 165 CYS A O 1
ATOM 1350 N N . GLU A 1 166 ? 0.46003 0.62311 -30.19213 1.000 33.93114 166 GLU A N 1
ATOM 1351 C CA . GLU A 1 166 ? -0.06589 -0.61051 -30.76376 1.000 34.81485 166 GLU A CA 1
ATOM 1352 C C . GLU A 1 166 ? 0.92594 -1.15657 -31.78108 1.000 38.46032 166 GLU A C 1
ATOM 1353 O O . GLU A 1 166 ? 1.41442 -0.41818 -32.64075 1.000 38.16690 166 GLU A O 1
ATOM 1359 N N . THR A 1 167 ? 1.21922 -2.44910 -31.69238 1.000 34.16348 167 THR A N 1
ATOM 1360 C CA . THR A 1 167 ? 2.25997 -3.01117 -32.53693 1.000 35.78851 167 THR A CA 1
ATOM 1361 C C . THR A 1 167 ? 2.02660 -4.50537 -32.69692 1.000 40.85437 167 THR A C 1
ATOM 1362 O O . THR A 1 167 ? 1.34356 -5.13936 -31.88695 1.000 39.51482 167 THR A O 1
ATOM 1366 N N . THR A 1 168 ? 2.59090 -5.05526 -33.77052 1.000 44.93732 168 THR A N 1
ATOM 1367 C CA . THR A 1 168 ? 2.64053 -6.49546 -33.95372 1.000 37.30135 168 THR A CA 1
ATOM 1368 C C . THR A 1 168 ? 3.94915 -7.08607 -33.45299 1.000 39.48033 168 THR A C 1
ATOM 1369 O O . THR A 1 168 ? 4.09351 -8.31202 -33.45145 1.000 43.45549 168 THR A O 1
ATOM 1373 N N . GLU A 1 169 ? 4.89703 -6.24094 -33.02009 1.000 42.20793 169 GLU A N 1
ATOM 1374 C CA . GLU A 1 169 ? 6.19005 -6.68018 -32.50847 1.000 39.91210 169 GLU A CA 1
ATOM 1375 C C . GLU A 1 169 ? 6.40577 -6.13984 -31.08770 1.000 48.65514 169 GLU A C 1
ATOM 1376 O O . GLU A 1 169 ? 7.27493 -5.29463 -30.86881 1.000 39.61844 169 GLU A O 1
ATOM 1382 N N . PRO A 1 170 ? 5.65424 -6.65388 -30.10529 1.000 48.55886 170 PRO A N 1
ATOM 1383 C CA . PRO A 1 170 ? 5.70762 -6.03381 -28.76271 1.000 44.44514 170 PRO A CA 1
ATOM 1384 C C . PRO A 1 170 ? 7.08683 -6.01754 -28.12689 1.000 41.36315 170 PRO A C 1
ATOM 1385 O O . PRO A 1 170 ? 7.47298 -4.99684 -27.54335 1.000 41.76069 170 PRO A O 1
ATOM 1389 N N . GLU A 1 171 ? 7.85163 -7.10188 -28.21100 1.000 43.11742 171 GLU A N 1
ATOM 1390 C CA . GLU A 1 171 ? 9.12582 -7.11332 -27.50145 1.000 45.74842 171 GLU A CA 1
ATOM 1391 C C . GLU A 1 171 ? 10.12226 -6.13376 -28.11071 1.000 48.24000 171 GLU A C 1
ATOM 1392 O O . GLU A 1 171 ? 10.84888 -5.45288 -27.38215 1.000 49.98358 171 GLU A O 1
ATOM 1398 N N . ARG A 1 172 ? 10.17454 -6.03058 -29.43553 1.000 43.12801 172 ARG A N 1
ATOM 1399 C CA . ARG A 1 172 ? 11.17535 -5.14832 -30.02217 1.000 42.72192 172 ARG A CA 1
ATOM 1400 C C . ARG A 1 172 ? 10.76451 -3.67777 -29.93073 1.000 46.40323 172 ARG A C 1
ATOM 1401 O O . ARG A 1 172 ? 11.61190 -2.80494 -29.71345 1.000 49.02669 172 ARG A O 1
ATOM 1409 N N . VAL A 1 173 ? 9.47887 -3.36975 -30.09748 1.000 45.08089 173 VAL A N 1
ATOM 1410 C CA . VAL A 1 173 ? 9.06398 -1.97167 -30.02998 1.000 42.96751 173 VAL A CA 1
ATOM 1411 C C . VAL A 1 173 ? 9.17560 -1.46053 -28.60234 1.000 48.84119 173 VAL A C 1
ATOM 1412 O O . VAL A 1 173 ? 9.57679 -0.31319 -28.36346 1.000 44.76856 173 VAL A O 1
ATOM 1416 N N . LYS A 1 174 ? 8.84155 -2.30672 -27.62901 1.000 46.13188 174 LYS A N 1
ATOM 1417 C CA . LYS A 1 174 ? 8.96771 -1.89156 -26.24139 1.000 41.65628 174 LYS A CA 1
ATOM 1418 C C . LYS A 1 174 ? 10.41974 -1.56699 -25.90581 1.000 41.56317 174 LYS A C 1
ATOM 1419 O O . LYS A 1 174 ? 10.69149 -0.61696 -25.16104 1.000 44.57226 174 LYS A O 1
ATOM 1425 N N . GLY A 1 175 ? 11.36674 -2.32158 -26.47300 1.000 43.80333 175 GLY A N 1
ATOM 1426 C CA . GLY A 1 175 ? 12.77114 -1.95529 -26.34375 1.000 44.35377 175 GLY A CA 1
ATOM 1427 C C . GLY A 1 175 ? 13.07797 -0.59857 -26.95107 1.000 48.36903 175 GLY A C 1
ATOM 1428 O O . GLY A 1 175 ? 13.73763 0.24019 -26.33295 1.000 52.25511 175 GLY A O 1
ATOM 1429 N N . LEU A 1 176 ? 12.59684 -0.36233 -28.17160 1.000 40.11537 176 LEU A N 1
ATOM 1430 C CA . LEU A 1 176 ? 12.72044 0.95708 -28.78611 1.000 44.45658 176 LEU A CA 1
ATOM 1431 C C . LEU A 1 176 ? 12.14831 2.05750 -27.88876 1.000 41.14707 176 LEU A C 1
ATOM 1432 O O . LEU A 1 176 ? 12.77726 3.10048 -27.67765 1.000 40.78300 176 LEU A O 1
ATOM 1437 N N . LEU A 1 177 ? 10.92566 1.86108 -27.39305 1.000 41.20971 177 LEU A N 1
ATOM 1438 C CA . LEU A 1 177 ? 10.25437 2.91237 -26.63825 1.000 35.98467 177 LEU A CA 1
ATOM 1439 C C . LEU A 1 177 ? 10.95920 3.16242 -25.30902 1.000 37.07054 177 LEU A C 1
ATOM 1440 O O . LEU A 1 177 ? 11.20039 4.31444 -24.92761 1.000 42.76796 177 LEU A O 1
ATOM 1445 N N . GLU A 1 178 ? 11.30848 2.09637 -24.58999 1.000 52.57870 178 GLU A N 1
ATOM 1446 C CA . GLU A 1 178 ? 12.06931 2.27603 -23.35700 1.000 54.22690 178 GLU A CA 1
ATOM 1447 C C . GLU A 1 178 ? 13.39758 2.98184 -23.61838 1.000 58.71512 178 GLU A C 1
ATOM 1448 O O . GLU A 1 178 ? 13.79238 3.87503 -22.85774 1.000 56.61293 178 GLU A O 1
ATOM 1454 N N . GLY A 1 179 ? 14.09951 2.59606 -24.68888 1.000 59.19481 179 GLY A N 1
ATOM 1455 C CA . GLY A 1 179 ? 15.36976 3.23433 -25.01047 1.000 41.22287 179 GLY A CA 1
ATOM 1456 C C . GLY A 1 179 ? 15.24401 4.72715 -25.26614 1.000 44.44037 179 GLY A C 1
ATOM 1457 O O . GLY A 1 179 ? 16.13125 5.49942 -24.90842 1.000 51.18687 179 GLY A O 1
ATOM 1458 N N . PHE A 1 180 ? 14.13727 5.15365 -25.88386 1.000 40.46751 180 PHE A N 1
ATOM 1459 C CA . PHE A 1 180 ? 13.92949 6.57695 -26.15859 1.000 36.78066 180 PHE A CA 1
ATOM 1460 C C . PHE A 1 180 ? 13.61134 7.33797 -24.87867 1.000 44.38241 180 PHE A C 1
ATOM 1461 O O . PHE A 1 180 ? 14.08946 8.46053 -24.67802 1.000 41.11897 180 PHE A O 1
ATOM 1469 N N . LEU A 1 181 ? 12.80350 6.75003 -23.99980 1.000 39.14135 181 LEU A N 1
ATOM 1470 C CA . LEU A 1 181 ? 12.48985 7.43497 -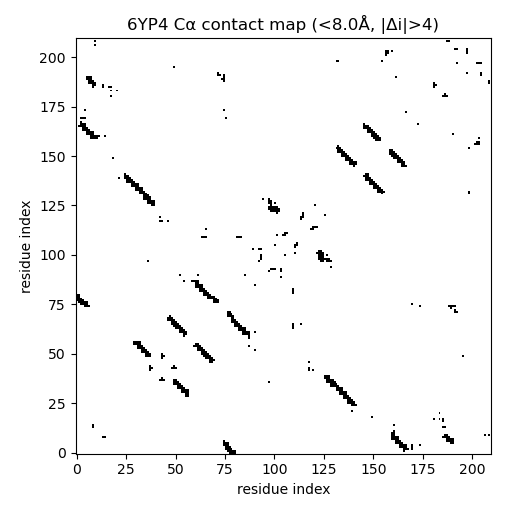22.75080 1.000 39.52218 181 LEU A CA 1
ATOM 1471 C C . LEU A 1 181 ? 13.73683 7.58832 -21.88399 1.000 39.93986 181 LEU A C 1
ATOM 1472 O O . LEU A 1 181 ? 13.91965 8.62180 -21.22971 1.000 44.78566 181 LEU A O 1
ATOM 1477 N N . LYS A 1 182 ? 14.61972 6.58506 -21.88679 1.000 45.83879 182 LYS A N 1
ATOM 1478 C CA . LYS A 1 182 ? 15.86169 6.69703 -21.12218 1.000 57.49744 182 LYS A CA 1
ATOM 1479 C C . LYS A 1 182 ? 16.74013 7.80675 -21.67557 1.000 53.08292 182 LYS A C 1
ATOM 1480 O O . LYS A 1 182 ? 17.21832 8.66698 -20.93029 1.000 52.81342 182 LYS A O 1
ATOM 1486 N N . GLU A 1 183 ? 16.94342 7.81363 -22.99045 1.000 42.62644 183 GLU A N 1
ATOM 1487 C CA . GLU A 1 183 ? 17.83047 8.79595 -23.59620 1.000 48.97619 183 GLU A CA 1
ATOM 1488 C C . GLU A 1 183 ? 17.30314 10.21899 -23.42186 1.000 48.29391 183 GLU A C 1
ATOM 1489 O O . GLU A 1 183 ? 18.09654 11.16248 -23.30894 1.000 49.25420 183 GLU A O 1
ATOM 1495 N N . LYS A 1 184 ? 15.98116 10.39685 -23.37343 1.000 40.59476 184 LYS A N 1
ATOM 1496 C CA . LYS A 1 184 ? 15.39863 11.70634 -23.09710 1.000 38.97476 184 LYS A CA 1
ATOM 1497 C C . LYS A 1 184 ? 15.21286 11.99909 -21.60270 1.000 52.59082 184 LYS A C 1
ATOM 1498 O O . LYS A 1 184 ? 14.76537 13.09957 -21.25711 1.000 55.21970 184 LYS A O 1
ATOM 1504 N N . GLY A 1 185 ? 15.53756 11.06631 -20.71176 1.000 45.75370 185 GLY A N 1
ATOM 1505 C CA . GLY A 1 185 ? 15.43004 11.34807 -19.28232 1.000 39.99683 185 GLY A CA 1
ATOM 1506 C C . GLY A 1 185 ? 14.03117 11.38865 -18.70828 1.000 43.08854 185 GLY A C 1
ATOM 1507 O O . GLY A 1 185 ? 13.77008 12.16043 -17.76954 1.000 49.27560 185 GLY A O 1
ATOM 1508 N N . ILE A 1 186 ? 13.13935 10.54154 -19.20557 1.000 39.38630 186 ILE A N 1
ATOM 1509 C CA . ILE A 1 186 ? 11.73060 10.52777 -18.83076 1.000 38.99426 186 ILE A CA 1
ATOM 1510 C C . ILE A 1 186 ? 11.50344 9.31055 -17.92085 1.000 38.41219 186 ILE A C 1
ATOM 1511 O O . ILE A 1 186 ? 11.57563 8.16522 -18.38697 1.000 38.81507 186 ILE A O 1
ATOM 1516 N N . PRO A 1 187 ? 11.24973 9.52368 -16.63319 1.000 39.16594 187 PRO A N 1
ATOM 1517 C CA . PRO A 1 187 ? 10.90047 8.39929 -15.75515 1.000 41.89147 187 PRO A CA 1
ATOM 1518 C C . PRO A 1 187 ? 9.63523 7.71168 -16.23582 1.000 49.53410 187 PRO A C 1
ATOM 1519 O O . PRO A 1 187 ? 8.70904 8.34763 -16.73520 1.000 42.79132 187 PRO A O 1
ATOM 1523 N N . TYR A 1 188 ? 9.57448 6.40485 -16.02924 1.000 40.28223 188 TYR A N 1
ATOM 1524 C CA . TYR A 1 188 ? 8.40751 5.65311 -16.45167 1.000 43.38886 188 TYR A CA 1
ATOM 1525 C C . TYR A 1 188 ? 8.39761 4.33136 -15.70059 1.000 45.45704 188 TYR A C 1
ATOM 1526 O O . TYR A 1 188 ? 9.42066 3.89078 -15.17007 1.000 45.32784 188 TYR A O 1
ATOM 1535 N N . GLU A 1 189 ? 7.22017 3.71019 -15.65021 1.000 40.70888 189 GLU A N 1
ATOM 1536 C CA . GLU A 1 189 ? 7.09693 2.30993 -15.27255 1.000 48.49773 189 GLU A CA 1
ATOM 1537 C C . GLU A 1 189 ? 6.09526 1.64465 -16.20297 1.000 46.83080 189 GLU A C 1
ATOM 1538 O O . GLU A 1 189 ? 5.33565 2.31240 -16.91026 1.000 43.53744 189 GLU A O 1
ATOM 1544 N N . TYR A 1 190 ? 6.10069 0.31416 -16.19447 1.000 44.82878 190 TYR A N 1
ATOM 1545 C CA . TYR A 1 190 ? 5.07934 -0.43154 -16.91538 1.000 54.16553 190 TYR A CA 1
ATOM 1546 C C . TYR A 1 190 ? 3.71530 -0.18200 -16.27521 1.000 49.88378 190 TYR A C 1
ATOM 1547 O O . TYR A 1 190 ? 3.59055 -0.17809 -15.04687 1.000 41.96087 190 TYR A O 1
ATOM 1556 N N . SER A 1 191 ? 2.70066 0.06915 -17.10471 1.000 40.48787 191 SER A N 1
ATOM 1557 C CA . SER A 1 191 ? 1.34087 0.21981 -16.59601 1.000 41.82176 191 SER A CA 1
ATOM 1558 C C . SER A 1 191 ? 0.87693 -1.08338 -15.96353 1.000 43.69061 191 SER A C 1
ATOM 1559 O O . SER A 1 191 ? 1.03325 -2.15642 -16.54940 1.000 47.55317 191 SER A O 1
ATOM 1562 N N . GLY A 1 192 ? 0.30531 -0.99489 -14.76602 1.000 45.97465 192 GLY A N 1
ATOM 1563 C CA . GLY A 1 192 ? -0.09630 -2.19507 -14.06000 1.000 43.81414 192 GLY A CA 1
ATOM 1564 C C . GLY A 1 192 ? -1.57444 -2.51240 -14.16770 1.000 51.39812 192 GLY A C 1
ATOM 1565 O O . GLY A 1 192 ? -2.01449 -3.57091 -13.69936 1.000 48.13197 192 GLY A O 1
ATOM 1566 N N . ALA A 1 193 ? -2.34566 -1.61413 -14.79009 1.000 41.15951 193 ALA A N 1
ATOM 1567 C CA . ALA A 1 193 ? -3.78824 -1.78175 -14.93161 1.000 41.45159 193 ALA A CA 1
ATOM 1568 C C . ALA A 1 193 ? -4.30544 -0.85318 -16.02352 1.000 40.53080 193 ALA A C 1
ATOM 1569 O O . ALA A 1 193 ? -3.72969 0.20846 -16.26766 1.000 46.98536 193 ALA A O 1
ATOM 1571 N N . SER A 1 194 ? -5.40034 -1.26210 -16.67004 1.000 43.58864 194 SER A N 1
ATOM 1572 C CA . SER A 1 194 ? -6.03692 -0.46509 -17.72022 1.000 46.27453 194 SER A CA 1
ATOM 1573 C C . SER A 1 194 ? -6.74861 0.75097 -17.12644 1.000 43.38223 194 SER A C 1
ATOM 1574 O O . SER A 1 194 ? -6.97953 0.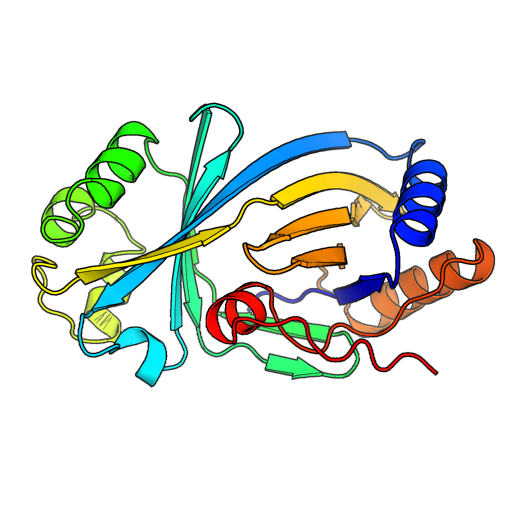83510 -15.91657 1.000 38.75173 194 SER A O 1
ATOM 1577 N N . LYS A 1 195 ? -7.14267 1.69990 -17.99198 1.000 27.64688 195 LYS A N 1
ATOM 1578 C CA . LYS A 1 195 ? -7.92850 2.82127 -17.48153 1.000 28.41440 195 LYS A CA 1
ATOM 1579 C C . LYS A 1 195 ? -9.27811 2.35263 -16.95468 1.000 35.80671 195 LYS A C 1
ATOM 1580 O O . LYS A 1 195 ? -9.79413 2.91070 -15.97995 1.000 40.78442 195 LYS A O 1
ATOM 1586 N N . PHE A 1 196 ? -9.86497 1.32698 -17.57683 1.000 31.12378 196 PHE A N 1
ATOM 1587 C CA . PHE A 1 196 ? -11.15682 0.83949 -17.10014 1.000 34.17488 196 PHE A CA 1
ATOM 1588 C C . PHE A 1 196 ? -11.02702 0.28397 -15.69396 1.000 32.91294 196 PHE A C 1
ATOM 1589 O O . PHE A 1 196 ? -11.82113 0.61266 -14.80743 1.000 33.79418 196 PHE A O 1
ATOM 1597 N N . ALA A 1 197 ? -10.01411 -0.55039 -15.47299 1.000 30.52829 197 ALA A N 1
ATOM 1598 C CA . ALA A 1 197 ? -9.77607 -1.11730 -14.14960 1.000 33.20832 197 ALA A CA 1
ATOM 1599 C C . ALA A 1 197 ? -9.56332 -0.03025 -13.10769 1.000 34.85444 197 ALA A C 1
ATOM 1600 O O . ALA A 1 197 ? -10.08655 -0.12030 -11.98896 1.000 39.53956 197 ALA A O 1
ATOM 1602 N N . VAL A 1 198 ? -8.77819 0.99508 -13.44931 1.000 37.41194 198 VAL A N 1
ATOM 1603 C CA . VAL A 1 198 ? -8.52226 2.09176 -12.51806 1.000 36.53192 198 VAL A CA 1
ATOM 1604 C C . VAL A 1 198 ? -9.81520 2.84720 -12.21773 1.000 43.71481 198 VAL A C 1
ATOM 1605 O O . VAL A 1 198 ? -10.09845 3.19700 -11.06101 1.000 39.66959 198 VAL A O 1
ATOM 1609 N N . PHE A 1 199 ? -10.61028 3.11601 -13.25769 1.000 40.57726 199 PHE A N 1
ATOM 1610 C CA . PHE A 1 199 ? -11.91026 3.74825 -13.06081 1.000 35.08683 199 PHE A CA 1
ATOM 1611 C C . PHE A 1 199 ? -12.74492 2.97556 -12.05074 1.000 36.07831 199 PHE A C 1
ATOM 1612 O O . PHE A 1 199 ? -13.16855 3.52825 -11.02837 1.000 49.01872 199 PHE A O 1
ATOM 1620 N N . ARG A 1 200 ? -12.96473 1.67942 -12.30455 1.000 37.42739 200 ARG A N 1
ATOM 1621 C CA . ARG A 1 200 ? -13.80450 0.87646 -11.41479 1.000 43.14536 200 ARG A CA 1
ATOM 1622 C C . ARG A 1 200 ? -13.22524 0.79533 -10.01001 1.000 46.79795 200 ARG A C 1
ATOM 1623 O O . ARG A 1 200 ? -13.98189 0.73380 -9.03315 1.000 44.18754 200 ARG A O 1
ATOM 1631 N N . SER A 1 201 ? -11.89416 0.79387 -9.88241 1.000 43.16679 201 SER A N 1
ATOM 1632 C CA . SER A 1 201 ? -11.27742 0.69540 -8.56363 1.000 47.09583 201 SER A CA 1
ATOM 1633 C C . SER A 1 201 ? -11.51152 1.95081 -7.73201 1.000 53.23834 201 SER A C 1
ATOM 1634 O O . SER A 1 201 ? -11.47708 1.89259 -6.49700 1.000 49.46711 201 SER A O 1
ATOM 1637 N N . GLY A 1 202 ? -11.72948 3.09192 -8.37793 1.000 52.10761 202 GLY A N 1
ATOM 1638 C CA . GLY A 1 202 ? -11.99844 4.31023 -7.64698 1.000 47.36276 202 GLY A CA 1
ATOM 1639 C C . GLY A 1 202 ? -10.79621 4.97286 -7.01660 1.000 45.74692 202 GLY A C 1
ATOM 1640 O O . GLY A 1 202 ? -10.97088 5.91126 -6.23319 1.000 49.31158 202 GLY A O 1
ATOM 1641 N N . LYS A 1 203 ? -9.58228 4.52256 -7.31927 1.000 43.20181 203 LYS A N 1
ATOM 1642 C CA . LYS A 1 203 ? -8.39219 5.19348 -6.81287 1.000 47.06907 203 LYS A CA 1
ATOM 1643 C C . LYS A 1 203 ? -7.22599 4.86947 -7.73342 1.000 47.49847 203 LYS A C 1
ATOM 1644 O O . LYS A 1 203 ? -7.26993 3.91211 -8.51581 1.000 45.90854 203 LYS A O 1
ATOM 1650 N N . LEU A 1 204 ? -6.17868 5.67978 -7.62100 1.000 51.19477 204 LEU A N 1
ATOM 1651 C CA . LEU A 1 204 ? -5.00790 5.53659 -8.47474 1.000 60.89686 204 LEU A CA 1
ATOM 1652 C C . LEU A 1 204 ? -4.09763 4.43937 -7.94931 1.000 71.31571 204 LEU A C 1
ATOM 1653 O O . LEU A 1 204 ? -3.76557 4.41088 -6.75888 1.000 67.33093 204 LEU A O 1
ATOM 1658 N N . LEU A 1 205 ? -3.68763 3.54295 -8.84801 1.000 79.84021 205 LEU A N 1
ATOM 1659 C CA . LEU A 1 205 ? -2.68765 2.52448 -8.54579 1.000 83.57819 205 LEU A CA 1
ATOM 1660 C C . LEU A 1 205 ? -1.49253 3.16784 -7.84134 1.000 80.09708 205 LEU A C 1
ATOM 1661 O O . LEU A 1 205 ? -1.14338 4.31982 -8.13328 1.000 57.14190 205 LEU A O 1
ATOM 1663 N N . PRO A 1 206 ? -0.82746 2.47168 -6.92162 1.000 97.31478 206 PRO A N 1
ATOM 1664 C CA . PRO A 1 206 ? 0.01629 3.16777 -5.94472 1.000 109.95413 206 PRO A CA 1
ATOM 1665 C C . PRO A 1 206 ? 1.24028 3.84530 -6.53550 1.000 114.89577 206 PRO A C 1
ATOM 1666 O O . PRO A 1 206 ? 1.99282 4.46417 -5.77584 1.000 123.38549 206 PRO A O 1
ATOM 1670 N N . LEU A 1 207 ? 1.46045 3.75581 -7.84778 1.000 109.04865 207 LEU A N 1
ATOM 1671 C CA . LEU A 1 207 ? 2.56308 4.44645 -8.51735 1.000 105.51231 207 LEU A CA 1
ATOM 1672 C C . LEU A 1 207 ? 3.92190 3.92159 -8.05009 1.000 108.66955 207 LEU A C 1
ATOM 1673 O O . LEU A 1 207 ? 4.85662 4.69320 -7.83405 1.000 105.63270 207 LEU A O 1
ATOM 1675 N N . GLU A 1 208 ? 4.03873 2.59827 -7.91593 1.000 115.80078 208 GLU A N 1
ATOM 1676 C CA . GLU A 1 208 ? 5.23426 1.96352 -7.35766 1.000 126.15967 208 GLU A CA 1
ATOM 1677 C C . GLU A 1 208 ? 6.37474 2.05507 -8.36933 1.000 134.04832 208 GLU A C 1
ATOM 1678 O O . GLU A 1 208 ? 6.66300 1.11911 -9.12043 1.000 135.71241 208 GLU A O 1
ATOM 1680 N N . HIS A 1 209 ? 7.03046 3.21742 -8.38736 1.000 138.08160 209 HIS A N 1
ATOM 1681 C CA . HIS A 1 209 ? 8.21746 3.44595 -9.20227 1.000 139.71093 209 HIS A CA 1
ATOM 1682 C C . HIS A 1 209 ? 9.43522 3.57126 -8.29661 1.000 143.15309 209 HIS A C 1
ATOM 1683 O O . HIS A 1 209 ? 9.54163 4.53809 -7.53740 1.000 147.59875 209 HIS A O 1
ATOM 1690 N N . HIS A 1 210 ? 10.33039 2.58561 -8.36810 1.000 140.89207 210 HIS A N 1
ATOM 1691 C CA . HIS A 1 210 ? 11.68929 2.64626 -7.80387 1.000 142.94821 210 HIS A CA 1
ATOM 1692 C C . HIS A 1 210 ? 12.40313 1.29876 -7.92638 1.000 140.75533 210 HIS A C 1
ATOM 1693 O O . HIS A 1 210 ? 13.39681 1.17462 -8.64330 1.000 139.22012 210 HIS A O 1
#

Secondary structure (DSSP, 8-state):
-EEEEEEEE-SHHHHHHHHHHHGGGEEEEEEEEEEEEEETT-HHHHTTEEEEEEEETTTTEEEEEEEEEEEEETTEEEEEEEEEEE-HHHHHHHHH-GGGHHHHTTT-HHHHHHHHHH---TT-TTEEEEEEEEEEEEEEE-GGGPEEEEEEEEETTEEEEEEEEE-S-HHHHHHHHHHHHHHTT---EE--S-HHHHHHHTS-------

Radius of gyration: 17.75 Å; Cα contacts (8 Å, |Δi|>4): 443; chains: 1; bounding box: 52×33×33 Å

B-factor: mean 45.51, std 20.42, range [15.78, 153.12]

Organism: NCBI:txid679627

Foldseek 3Di:
DWKKFKKWFQDPVLLVLVCVVQVVFFDDKWKKWKWWKAFPVRLQVVQAKTWIWMAIHPNPWIKTKIWGDWDFDQRMIDIDMDMDTDRSVLVVVCQVQVLQVLVSCVPPPRLVCCCVPRVPDNRRNRMDIPGTWMKMWIWGQDPPRWIKIWIWTDAVADTIIMIMTIDPDVVVVVVVVVVVCVVSVRDIGRDPDDPVVCNVVVHDDPSPGD